Protein AF-A0A523S188-F1 (afdb_monomer)

Secondary structure (DSSP, 8-state):
-----SS-S----EEEEEEE--------TTS-------EEEEEEE-SSEEEEEEE--S-TT----EEEEEGGGEEEEEEEPPP--SSS-TTEEEEEEEEEETTEEEEEEEEEEHHHHHHHHHHHHHHHHHHHHHHHHHHHHHHHHHT-SEEEHHHHTT-HHHHHHHHHHHT-SSPPPHHHHHHHHHHHHHHHHHHTSS-EEEETTEEEEHHHHHHHHHT------HHHHHHHHHHTT-----EE-TTT-PEEPPPSS-SEEE-TTT--EEEHHHHHHHHHTT-

Foldseek 3Di:
DDDDDPDDPFDFDDKFKWWWQDQPPPDDPDDDRDDRFTWIFIFTDTLFWTKTWTQDTPPVPRDIDIDIATLVQFPDWDWADDDDDDDPQVQKTWTWTWGQDPVGIDITTIIGGPVRSVVVVVVSVLSVQLVVLVVVLLVVLLVVQVVDQKDQLLVVLPDQVNQVSVCSSVVHPDGHDSVVSLVVSVVSVVVCVVVVVAQFDQDPRMTHHPVRVVVVVVVCPPLDKLQVVCVVCVVVVHDDPFDADPVPRHTDDRDPIDQWDQDPPPRDIDGSVNVVVVCVVVD

Mean predicted aligned error: 15.04 Å

pLDDT: mean 77.42, std 16.98, range [27.67, 97.75]

Nearest PDB structures (foldseek):
  7lc1-assembly2_D  TM=7.781E-01  e=3.085E-04  Homo sapiens
  3voq-assembly1_A  TM=7.799E-01  e=1.054E-03  Homo sapiens
  3voq-assembly1_B  TM=7.464E-01  e=9.970E-04  Homo sapiens
  7lc1-assembly1_B  TM=8.042E-01  e=3.047E-03  Homo sapiens
  1v5m-assembly1_A  TM=4.845E-01  e=3.980E-02  Mus musculus

Solvent-accessible surface area (backbone atoms only — not comparable to full-atom values): 16510 Å² total; per-residue (Å²): 133,84,87,81,80,91,67,74,98,70,66,81,72,45,77,39,70,30,35,38,58,48,75,80,78,75,89,56,102,81,69,87,91,84,76,83,50,66,33,40,27,39,40,35,37,44,89,62,36,36,36,35,43,40,51,64,39,92,56,97,75,71,66,74,55,73,49,78,42,52,53,84,38,49,79,43,78,48,80,45,74,72,74,93,70,86,90,81,62,88,66,48,25,36,39,36,42,27,31,64,51,100,89,45,77,46,78,46,49,31,38,27,42,51,67,52,43,52,51,51,53,52,53,51,54,47,44,52,52,22,51,55,26,42,53,52,33,51,53,50,53,48,57,68,47,74,77,43,55,60,43,54,39,74,61,53,20,65,36,64,67,55,18,47,29,48,11,48,33,71,71,45,96,56,72,43,53,46,67,59,39,31,58,52,48,54,50,54,53,52,48,36,35,74,74,61,82,37,69,49,49,78,54,98,62,26,42,38,26,45,73,44,54,50,50,61,57,62,71,57,73,67,82,48,23,41,44,59,52,50,52,54,38,47,77,72,74,44,80,86,86,81,46,59,37,92,89,76,63,44,82,46,82,81,56,90,54,54,48,64,48,68,39,94,84,75,68,48,77,43,45,34,57,67,53,46,60,63,46,59,81,76,109

Sequence (283 aa):
MTRKGLFPDEKEILTINVTNLDTVGYYNDSEEWTEEQKTTGELVLTEELVIFLATTGMLKTGRERAHIIPIDCITGLREESKGISLGSLLGKVNLIVAVESSEGEDELVYVCSKEDSQRFVQETDRFRKMGDASLLFDNRALQLVKTREEVSLEELSKDVELQISLAKTRGEIQDSSPEDVLEILQRVVANYITEGDLDGVLENKIYISNAKLARKTVQYQVTIDFTSLVSQLKNKGIILQKIECPSCSGELALPEGGASIVCKFCDSTVHATDIFEKFKALL

Structure (mmCIF, N/CA/C/O backbone):
data_AF-A0A523S188-F1
#
_entry.id   AF-A0A523S188-F1
#
loop_
_atom_site.group_PDB
_atom_site.id
_atom_site.type_symbol
_atom_site.label_atom_id
_atom_site.label_alt_id
_atom_site.label_comp_id
_atom_site.label_asym_id
_atom_site.label_entity_id
_atom_site.label_seq_id
_atom_site.pdbx_PDB_ins_code
_atom_site.Cartn_x
_atom_site.Cartn_y
_atom_site.Cartn_z
_atom_site.occupancy
_atom_site.B_iso_or_equiv
_atom_site.auth_seq_id
_atom_site.auth_comp_id
_atom_site.auth_asym_id
_atom_site.auth_atom_id
_atom_site.pdbx_PDB_model_num
ATOM 1 N N . MET A 1 1 ? -6.513 18.944 -30.428 1.00 28.36 1 MET A N 1
ATOM 2 C CA . MET A 1 1 ? -7.250 18.639 -29.184 1.00 28.36 1 MET A CA 1
ATOM 3 C C . MET A 1 1 ? -6.276 17.956 -28.244 1.00 28.36 1 MET A C 1
ATOM 5 O O . MET A 1 1 ? -5.869 16.839 -28.514 1.00 28.36 1 MET A O 1
ATOM 9 N N . THR A 1 2 ? -5.820 18.673 -27.226 1.00 27.67 2 THR A N 1
ATOM 10 C CA . THR A 1 2 ? -4.834 18.238 -26.230 1.00 27.67 2 THR A CA 1
ATOM 11 C C . THR A 1 2 ? -5.513 17.290 -25.239 1.00 27.67 2 THR A C 1
ATOM 13 O O . THR A 1 2 ? -6.401 17.714 -24.500 1.00 27.67 2 THR A O 1
ATOM 16 N N . ARG A 1 3 ? -5.152 16.001 -25.250 1.00 28.98 3 ARG A N 1
ATOM 17 C CA . ARG A 1 3 ? -5.671 15.011 -24.294 1.00 28.98 3 ARG A CA 1
ATOM 18 C C . ARG A 1 3 ? -4.961 15.184 -22.948 1.00 28.98 3 ARG A C 1
ATOM 20 O O . ARG A 1 3 ? -3.870 14.672 -22.750 1.00 28.98 3 ARG A O 1
ATOM 27 N N . LYS A 1 4 ? -5.595 15.924 -22.036 1.00 29.33 4 LYS A N 1
ATOM 28 C CA . LYS A 1 4 ? -5.389 15.789 -20.587 1.00 29.33 4 LYS A CA 1
ATOM 29 C C . LYS A 1 4 ? -6.290 14.651 -20.099 1.00 29.33 4 LYS A C 1
ATOM 31 O O . LYS A 1 4 ? -7.490 14.718 -20.356 1.00 29.33 4 LYS A O 1
ATOM 36 N N . GLY A 1 5 ? -5.738 13.658 -19.402 1.00 28.72 5 GLY A N 1
ATOM 37 C CA . GLY A 1 5 ? -6.532 12.760 -18.550 1.00 28.72 5 GLY A CA 1
ATOM 38 C C . GLY A 1 5 ? -6.563 11.277 -18.920 1.00 28.72 5 GLY A C 1
ATOM 39 O O . GLY A 1 5 ? -7.631 10.684 -18.844 1.00 28.72 5 GLY A O 1
ATOM 40 N N . LEU A 1 6 ? -5.437 10.672 -19.313 1.00 35.41 6 LEU A N 1
ATOM 41 C CA . LEU A 1 6 ? -5.331 9.202 -19.382 1.00 35.41 6 LEU A CA 1
ATOM 42 C C . LEU A 1 6 ? -4.447 8.591 -18.290 1.00 35.41 6 LEU A C 1
ATOM 44 O O . LEU A 1 6 ? -4.429 7.375 -18.161 1.00 35.41 6 LEU A O 1
ATOM 48 N N . PHE A 1 7 ? -3.787 9.418 -17.483 1.00 41.53 7 PHE A N 1
ATOM 49 C CA . PHE A 1 7 ? -2.912 8.974 -16.405 1.00 41.53 7 PHE A CA 1
ATOM 50 C C . PHE A 1 7 ? -3.338 9.698 -15.118 1.00 41.53 7 PHE A C 1
ATOM 52 O O . PHE A 1 7 ? -3.667 10.891 -15.205 1.00 41.53 7 PHE A O 1
ATOM 59 N N . PRO A 1 8 ? -3.429 9.005 -13.966 1.00 37.50 8 PRO A N 1
ATOM 60 C CA . PRO A 1 8 ? -3.587 9.650 -12.661 1.00 37.50 8 PRO A CA 1
ATOM 61 C C . PRO A 1 8 ? -2.388 10.580 -12.389 1.00 37.50 8 PRO A C 1
ATOM 63 O O . PRO A 1 8 ? -1.503 10.697 -13.233 1.00 37.50 8 PRO A O 1
ATOM 66 N N . ASP A 1 9 ? -2.358 11.291 -11.259 1.00 45.38 9 ASP A N 1
ATOM 67 C CA . ASP A 1 9 ? -1.267 12.210 -10.871 1.00 45.38 9 ASP A CA 1
ATOM 68 C C . ASP A 1 9 ? 0.076 11.476 -10.588 1.00 45.38 9 ASP A C 1
ATOM 70 O O . ASP A 1 9 ? 0.762 11.743 -9.603 1.00 45.38 9 ASP A O 1
ATOM 74 N N . GLU A 1 10 ? 0.452 10.519 -11.435 1.00 56.03 10 GLU A N 1
ATOM 75 C CA . GLU A 1 10 ? 1.746 9.860 -11.478 1.00 56.03 10 GLU A CA 1
ATOM 76 C C . GLU A 1 10 ? 2.803 10.895 -11.848 1.00 56.03 10 GLU A C 1
ATOM 78 O O . GLU A 1 10 ? 2.722 11.610 -12.854 1.00 56.03 10 GLU A O 1
ATOM 83 N N . LYS A 1 11 ? 3.819 10.999 -10.998 1.00 68.31 11 LYS A N 1
ATOM 84 C CA . LYS A 1 11 ? 4.949 11.875 -11.250 1.00 68.31 11 LYS A CA 1
ATOM 85 C C . LYS A 1 11 ? 5.764 11.257 -12.381 1.00 68.31 11 LYS A C 1
ATOM 87 O O . LYS A 1 11 ? 6.411 10.242 -12.177 1.00 68.31 11 LYS A O 1
ATOM 92 N N . GLU A 1 12 ? 5.720 11.853 -13.568 1.00 70.44 12 GLU A N 1
ATOM 93 C CA . GLU A 1 12 ? 6.590 11.473 -14.687 1.00 70.44 12 GLU A CA 1
ATOM 94 C C . GLU A 1 12 ? 8.063 11.593 -14.258 1.00 70.44 12 GLU A C 1
ATOM 96 O O . GLU A 1 12 ? 8.476 12.645 -13.754 1.00 70.44 12 GLU A O 1
ATOM 101 N N . ILE A 1 13 ? 8.852 10.521 -14.422 1.00 71.81 13 ILE A N 1
ATOM 102 C CA . ILE A 1 13 ? 10.230 10.465 -13.896 1.00 71.81 13 ILE A CA 1
ATOM 103 C C . ILE A 1 13 ? 11.264 10.484 -15.012 1.00 71.81 13 ILE A C 1
ATOM 105 O O . ILE A 1 13 ? 12.243 11.231 -14.938 1.00 71.81 13 ILE A O 1
ATOM 109 N N . LEU A 1 14 ? 11.057 9.682 -16.055 1.00 77.88 14 LEU A N 1
ATOM 110 C CA . LEU A 1 14 ? 11.983 9.598 -17.176 1.00 77.88 14 LEU A CA 1
ATOM 111 C C . LEU A 1 14 ? 11.224 9.385 -18.480 1.00 77.88 14 LEU A C 1
ATOM 113 O O . LEU A 1 14 ? 10.411 8.476 -18.581 1.00 77.88 14 LEU A O 1
ATOM 117 N N . THR A 1 15 ? 11.587 10.169 -19.491 1.00 81.00 15 THR A N 1
ATOM 118 C CA . THR A 1 15 ? 11.087 10.021 -20.858 1.00 81.00 15 THR A CA 1
ATOM 119 C C . THR A 1 15 ? 12.278 9.886 -21.794 1.00 81.00 15 THR A C 1
ATOM 121 O O . THR A 1 15 ? 13.152 10.758 -21.821 1.00 81.00 15 THR A O 1
ATOM 124 N N . ILE A 1 16 ? 12.340 8.778 -22.536 1.00 78.25 16 ILE A N 1
ATOM 125 C CA . ILE A 1 16 ? 13.389 8.524 -23.529 1.00 78.25 16 ILE A CA 1
ATOM 126 C C . ILE A 1 16 ? 12.796 8.312 -24.919 1.00 78.25 16 ILE A C 1
ATOM 128 O O . ILE A 1 16 ? 11.759 7.674 -25.094 1.00 78.25 16 ILE A O 1
ATOM 132 N N . ASN A 1 17 ? 13.486 8.833 -25.931 1.00 76.44 17 ASN A N 1
ATOM 133 C CA . ASN A 1 17 ? 13.106 8.618 -27.321 1.00 76.44 17 ASN A CA 1
ATOM 134 C C . ASN A 1 17 ? 13.579 7.239 -27.766 1.00 76.44 17 ASN A C 1
ATOM 136 O O . ASN A 1 17 ? 14.777 6.941 -27.735 1.00 76.44 17 ASN A O 1
ATOM 140 N N . VAL A 1 18 ? 12.652 6.416 -28.240 1.00 72.94 18 VAL A N 1
ATOM 141 C CA . VAL A 1 18 ? 12.967 5.072 -28.717 1.00 72.94 18 VAL A CA 1
ATOM 142 C C . VAL A 1 18 ? 12.383 4.848 -30.106 1.00 72.94 18 VAL A C 1
ATOM 144 O O . VAL A 1 18 ? 11.382 5.433 -30.518 1.00 72.94 18 VAL A O 1
ATOM 147 N N . THR A 1 19 ? 13.044 4.000 -30.880 1.00 70.94 19 THR A N 1
ATOM 148 C CA . THR A 1 19 ? 12.470 3.409 -32.087 1.00 70.94 19 THR A CA 1
ATOM 149 C C . THR A 1 19 ? 12.141 1.971 -31.745 1.00 70.94 19 THR A C 1
ATOM 151 O O . THR A 1 19 ? 13.062 1.186 -31.535 1.00 70.94 19 THR A O 1
ATOM 154 N N . ASN A 1 20 ? 10.863 1.625 -31.645 1.00 62.00 20 ASN A N 1
ATOM 155 C CA . ASN A 1 20 ? 10.494 0.235 -31.441 1.00 62.00 20 ASN A CA 1
ATOM 156 C C . ASN A 1 20 ? 10.735 -0.524 -32.760 1.00 62.00 20 ASN A C 1
ATOM 158 O O . ASN A 1 20 ? 10.303 -0.092 -33.835 1.00 62.00 20 ASN A O 1
ATOM 162 N N . LEU A 1 21 ? 11.498 -1.613 -32.674 1.00 56.44 21 LEU A N 1
ATOM 163 C CA . LEU A 1 21 ? 11.643 -2.583 -33.749 1.00 56.44 21 LEU A CA 1
ATOM 164 C C . LEU A 1 21 ? 10.671 -3.732 -33.492 1.00 56.44 21 LEU A C 1
ATOM 166 O O . LEU A 1 21 ? 11.081 -4.882 -33.364 1.00 56.44 21 LEU A O 1
ATOM 170 N N . ASP A 1 22 ? 9.380 -3.425 -33.417 1.00 53.97 22 ASP A N 1
ATOM 1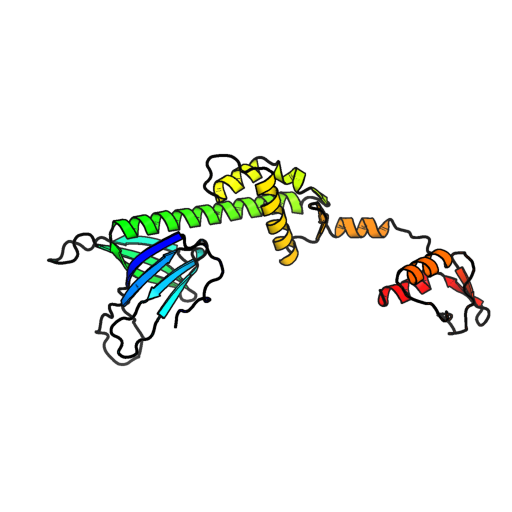71 C CA . ASP A 1 22 ? 8.376 -4.473 -33.379 1.00 53.97 22 ASP A CA 1
ATOM 172 C C . ASP A 1 22 ? 8.381 -5.157 -34.753 1.00 53.97 22 ASP A C 1
ATOM 174 O O . ASP A 1 22 ? 7.897 -4.619 -35.756 1.00 53.97 22 ASP A O 1
ATOM 178 N N . THR A 1 23 ? 8.865 -6.394 -34.810 1.00 46.78 23 THR A N 1
ATOM 179 C CA . THR A 1 23 ? 8.297 -7.367 -35.741 1.00 46.78 23 THR A CA 1
ATOM 180 C C . THR A 1 23 ? 6.912 -7.705 -35.215 1.00 46.78 23 THR A C 1
ATOM 182 O O . THR A 1 23 ? 6.755 -8.613 -34.404 1.00 46.78 23 THR A O 1
ATOM 185 N N . VAL A 1 24 ? 5.894 -6.945 -35.626 1.00 41.91 24 VAL A N 1
ATOM 186 C CA . VAL A 1 24 ? 4.505 -7.277 -35.295 1.00 41.91 24 VAL A CA 1
ATOM 187 C C . VAL A 1 24 ? 4.119 -8.538 -36.064 1.00 41.91 24 VAL A C 1
ATOM 189 O O . VAL A 1 24 ? 3.569 -8.453 -37.154 1.00 41.91 24 VAL A O 1
ATOM 192 N N . GLY A 1 25 ? 4.422 -9.702 -35.495 1.00 38.19 25 GLY A N 1
ATOM 193 C CA . GLY A 1 25 ? 4.021 -11.016 -35.978 1.00 38.19 25 GLY A CA 1
ATOM 194 C C . GLY A 1 25 ? 2.542 -11.330 -35.705 1.00 38.19 25 GLY A C 1
ATOM 195 O O . GLY A 1 25 ? 2.254 -12.177 -34.873 1.00 38.19 25 GLY A O 1
ATOM 196 N N . TYR A 1 26 ? 1.576 -10.675 -36.356 1.00 37.66 26 TYR A N 1
ATOM 197 C CA . TYR A 1 26 ? 0.197 -11.205 -36.482 1.00 37.66 26 TYR A CA 1
ATOM 198 C C . TYR A 1 26 ? 0.112 -12.547 -37.226 1.00 37.66 26 TYR A C 1
ATOM 200 O O . TYR A 1 26 ? -0.089 -12.565 -38.441 1.00 37.66 26 TYR A O 1
ATOM 208 N N . TYR A 1 27 ? 0.240 -13.668 -36.515 1.00 35.22 27 TYR A N 1
ATOM 209 C CA . TYR A 1 27 ? 0.034 -15.006 -37.076 1.00 35.22 27 TYR A CA 1
ATOM 210 C C . TYR A 1 27 ? -1.293 -15.059 -37.857 1.00 35.22 27 TYR A C 1
ATOM 212 O O . TYR A 1 27 ? -2.376 -14.999 -37.280 1.00 35.22 27 TYR A O 1
ATOM 220 N N . ASN A 1 28 ? -1.205 -15.113 -39.184 1.00 39.78 28 ASN A N 1
ATOM 221 C CA . ASN A 1 28 ? -2.314 -15.443 -40.064 1.00 39.78 28 ASN A CA 1
ATOM 222 C C . ASN A 1 28 ? -1.805 -16.606 -40.908 1.00 39.78 28 ASN A C 1
ATOM 224 O O . ASN A 1 28 ? -0.790 -16.467 -41.588 1.00 39.78 28 ASN A O 1
ATOM 228 N N . ASP A 1 29 ? -2.488 -17.745 -40.818 1.00 42.28 29 ASP A N 1
ATOM 229 C CA . ASP A 1 29 ? -2.048 -19.090 -41.227 1.00 42.28 29 ASP A CA 1
ATOM 230 C C . ASP A 1 29 ? -1.719 -19.283 -42.729 1.00 42.28 29 ASP A C 1
ATOM 232 O O . ASP A 1 29 ? -1.728 -20.412 -43.219 1.00 42.28 29 ASP A O 1
ATOM 236 N N . SER A 1 30 ? -1.451 -18.235 -43.518 1.00 47.12 30 SER A N 1
ATOM 237 C CA . SER A 1 30 ? -1.256 -18.414 -44.964 1.00 47.12 30 SER A CA 1
ATOM 238 C C . SER A 1 30 ? -0.350 -17.453 -45.742 1.00 47.12 30 SER A C 1
ATOM 240 O O . SER A 1 30 ? -0.162 -17.737 -46.921 1.00 47.12 30 SER A O 1
ATOM 242 N N . GLU A 1 31 ? 0.282 -16.409 -45.188 1.00 43.41 31 G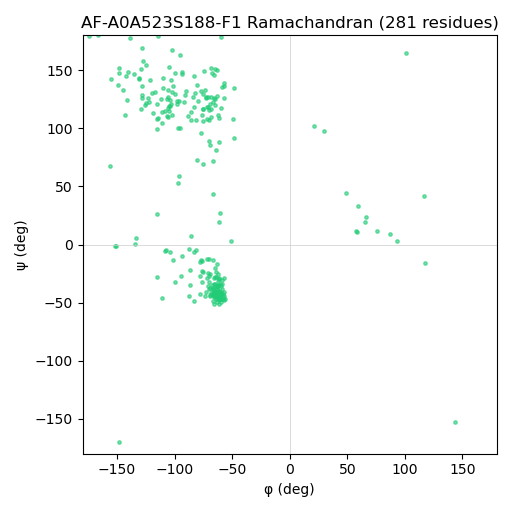LU A N 1
ATOM 243 C CA . GLU A 1 31 ? 1.160 -15.540 -46.007 1.00 43.41 31 GLU A CA 1
ATOM 244 C C . GLU A 1 31 ? 2.427 -15.050 -45.284 1.00 43.41 31 GLU A C 1
ATOM 246 O O . GLU A 1 31 ? 2.439 -14.822 -44.076 1.00 43.41 31 GLU A O 1
ATOM 251 N N . GLU A 1 32 ? 3.515 -14.939 -46.054 1.00 41.97 32 GLU A N 1
ATOM 252 C CA . GLU A 1 32 ? 4.871 -14.593 -45.620 1.00 41.97 32 GLU A CA 1
ATOM 253 C C . GLU A 1 32 ? 4.959 -13.239 -44.888 1.00 41.97 32 GLU A C 1
ATOM 255 O O . GLU A 1 32 ? 4.430 -12.216 -45.321 1.00 41.97 32 GLU A O 1
ATOM 260 N N . TRP A 1 33 ? 5.717 -13.235 -43.789 1.00 42.69 33 TRP A N 1
ATOM 261 C CA . TRP A 1 33 ? 6.117 -12.054 -43.024 1.00 42.69 33 TRP A CA 1
ATOM 262 C C . TRP A 1 33 ? 7.216 -11.262 -43.724 1.00 42.69 33 TRP A C 1
ATOM 264 O O . TRP A 1 33 ? 8.366 -11.674 -43.614 1.00 42.69 33 TRP A O 1
ATOM 274 N N . THR A 1 34 ? 6.958 -10.093 -44.317 1.00 45.16 34 THR A N 1
ATOM 275 C CA . THR A 1 34 ? 8.073 -9.181 -44.658 1.00 45.16 34 THR A CA 1
ATOM 276 C C . THR A 1 34 ? 7.677 -7.702 -44.776 1.00 45.16 34 THR A C 1
ATOM 278 O O . THR A 1 34 ? 7.800 -7.135 -45.854 1.00 45.16 34 THR A O 1
ATOM 281 N N . GLU A 1 35 ? 7.287 -7.023 -43.693 1.00 49.81 35 GLU A N 1
ATOM 282 C CA . GLU A 1 35 ? 7.590 -5.582 -43.564 1.00 49.81 35 GLU A CA 1
ATOM 283 C C . GLU A 1 35 ? 7.919 -5.238 -42.103 1.00 49.81 35 GLU A C 1
ATOM 285 O O . GLU A 1 35 ? 7.054 -5.270 -41.230 1.00 49.81 35 GLU A O 1
ATOM 290 N N . GLU A 1 36 ? 9.186 -4.900 -41.831 1.00 55.34 36 GLU A N 1
ATOM 291 C CA . GLU A 1 36 ? 9.603 -4.297 -40.560 1.00 55.34 36 GLU A CA 1
ATOM 292 C C . GLU A 1 36 ? 8.897 -2.944 -40.392 1.00 55.34 36 GLU A C 1
ATOM 294 O O . GLU A 1 36 ? 9.193 -1.979 -41.106 1.00 55.34 36 GLU A O 1
ATOM 299 N N . GLN A 1 37 ? 7.977 -2.841 -39.433 1.00 58.53 37 GLN A N 1
ATOM 300 C CA . GLN A 1 37 ? 7.354 -1.564 -39.106 1.00 58.53 37 GLN A CA 1
ATOM 301 C C . GLN A 1 37 ? 8.221 -0.821 -38.102 1.00 58.53 37 GLN A C 1
ATOM 303 O O . GLN A 1 37 ? 8.281 -1.155 -36.926 1.00 58.53 37 GLN A O 1
ATOM 308 N N . LYS A 1 38 ? 8.890 0.231 -38.575 1.00 61.94 38 LYS A N 1
ATOM 309 C CA . LYS A 1 38 ? 9.609 1.156 -37.696 1.00 61.94 38 LYS A CA 1
ATOM 310 C C . LYS A 1 38 ? 8.619 2.149 -37.113 1.00 61.94 38 LYS A C 1
ATOM 312 O O . LYS A 1 38 ? 8.151 3.048 -37.816 1.00 61.94 38 LYS A O 1
ATOM 317 N N . THR A 1 39 ? 8.311 1.990 -35.834 1.00 66.62 39 THR A N 1
ATOM 318 C CA . THR A 1 39 ? 7.554 2.974 -35.064 1.00 66.62 39 THR A CA 1
ATOM 319 C C . THR A 1 39 ? 8.518 3.771 -34.194 1.00 66.62 39 THR A C 1
ATOM 321 O O . THR A 1 39 ? 9.401 3.232 -33.529 1.00 66.62 39 THR A O 1
ATOM 324 N N . THR A 1 40 ? 8.396 5.091 -34.243 1.00 70.94 40 THR A N 1
ATOM 325 C CA . THR A 1 40 ? 9.071 5.987 -33.301 1.00 70.94 40 THR A CA 1
ATOM 326 C C . THR A 1 40 ? 8.122 6.292 -32.155 1.00 70.94 40 THR A C 1
ATOM 328 O O . THR A 1 40 ? 6.908 6.331 -32.347 1.00 70.94 40 THR A O 1
ATOM 331 N N . GLY A 1 41 ? 8.656 6.469 -30.956 1.00 79.69 41 GLY A N 1
ATOM 332 C CA . GLY A 1 41 ? 7.844 6.753 -29.787 1.00 79.69 41 GLY A CA 1
ATOM 333 C C . GLY A 1 41 ? 8.670 7.235 -28.614 1.00 79.69 41 GLY A C 1
ATOM 334 O O . GLY A 1 41 ? 9.897 7.343 -28.681 1.00 79.69 41 GLY A O 1
ATOM 335 N N . GLU A 1 42 ? 7.961 7.503 -27.535 1.00 79.25 42 GLU A N 1
ATOM 336 C CA . GLU A 1 42 ? 8.531 7.849 -26.246 1.00 79.25 42 GLU A CA 1
ATOM 337 C C . GLU A 1 42 ? 8.282 6.689 -25.295 1.00 79.25 42 GLU A C 1
ATOM 339 O O . GLU A 1 42 ? 7.193 6.116 -25.260 1.00 79.25 42 GLU A O 1
ATOM 344 N N . LEU A 1 43 ? 9.307 6.315 -24.547 1.00 79.75 43 LEU A N 1
ATOM 345 C CA . LEU A 1 43 ? 9.176 5.373 -23.457 1.00 79.75 43 LEU A CA 1
ATOM 346 C C . LEU A 1 43 ? 9.252 6.175 -22.162 1.00 79.75 43 LEU A C 1
ATOM 348 O O . LEU A 1 43 ? 10.260 6.826 -21.879 1.00 79.75 43 LEU A O 1
ATOM 352 N N . VAL A 1 44 ? 8.137 6.175 -21.445 1.00 81.31 44 VAL A N 1
ATOM 353 C CA . VAL A 1 44 ? 7.897 6.936 -20.226 1.00 81.31 44 VAL A CA 1
ATOM 354 C C . VAL A 1 44 ? 7.924 5.967 -19.057 1.00 81.31 44 VAL A C 1
ATOM 356 O O . VAL A 1 44 ? 7.208 4.970 -19.047 1.00 81.31 44 VAL A O 1
ATOM 359 N N . LEU A 1 45 ? 8.768 6.249 -18.078 1.00 81.00 45 LEU A N 1
ATOM 360 C CA . LEU A 1 45 ? 8.880 5.490 -16.843 1.00 81.00 45 LEU A CA 1
ATOM 361 C C . LEU A 1 45 ? 8.253 6.293 -15.705 1.00 81.00 45 LEU A C 1
ATOM 363 O O . LEU A 1 45 ? 8.600 7.459 -15.474 1.00 81.00 45 LEU A O 1
ATOM 367 N N . THR A 1 46 ? 7.341 5.637 -15.003 1.00 82.06 46 THR A N 1
ATOM 368 C CA . THR A 1 46 ? 6.677 6.125 -13.792 1.00 82.06 46 THR A CA 1
ATOM 369 C C . THR A 1 46 ? 7.085 5.247 -12.606 1.00 82.06 46 THR A C 1
ATOM 371 O O . THR A 1 46 ? 7.863 4.307 -12.770 1.00 82.06 46 THR A O 1
ATOM 374 N N . GLU A 1 47 ? 6.580 5.548 -11.408 1.00 71.06 47 GLU A N 1
ATOM 375 C CA . GLU A 1 47 ? 6.866 4.747 -10.208 1.00 71.06 47 GLU A CA 1
ATOM 376 C C . GLU A 1 47 ? 6.294 3.319 -10.295 1.00 71.06 47 GLU A C 1
ATOM 378 O O . GLU A 1 47 ? 6.864 2.404 -9.706 1.00 71.06 47 GLU A O 1
ATOM 383 N N . GLU A 1 48 ? 5.210 3.118 -11.054 1.00 70.88 48 GLU A N 1
ATOM 384 C CA . GLU A 1 48 ? 4.468 1.847 -11.108 1.00 70.88 48 GLU A CA 1
ATOM 385 C C . GLU A 1 48 ? 4.521 1.171 -12.490 1.00 70.88 48 GLU A C 1
ATOM 387 O O . GLU A 1 48 ? 4.436 -0.053 -12.607 1.00 70.88 48 GLU A O 1
ATOM 392 N N . LEU A 1 49 ? 4.673 1.957 -13.558 1.00 75.12 49 LEU A N 1
ATOM 393 C CA . LEU A 1 49 ? 4.475 1.510 -14.936 1.00 75.12 49 LEU A CA 1
ATOM 394 C C . LEU A 1 49 ? 5.586 1.998 -15.869 1.00 75.12 49 LEU A C 1
ATOM 396 O O . LEU A 1 49 ? 6.068 3.133 -15.779 1.00 75.12 49 LEU A O 1
ATOM 400 N N . VAL A 1 50 ? 5.8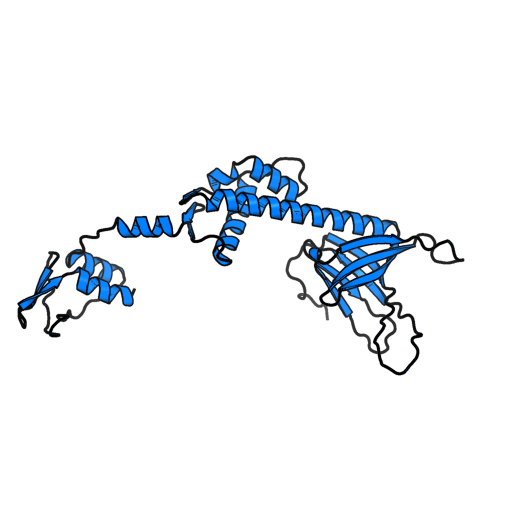95 1.169 -16.862 1.00 73.00 50 VAL A N 1
ATOM 401 C CA . VAL A 1 50 ? 6.562 1.570 -18.099 1.00 73.00 50 VAL A CA 1
ATOM 402 C C . VAL A 1 50 ? 5.509 1.756 -19.181 1.00 73.00 50 VAL A C 1
ATOM 404 O O . VAL A 1 50 ? 4.783 0.831 -19.541 1.00 73.00 50 VAL A O 1
ATOM 407 N N . ILE A 1 51 ? 5.440 2.959 -19.733 1.00 73.00 51 ILE A N 1
ATOM 408 C CA . ILE A 1 51 ? 4.475 3.343 -20.753 1.00 73.00 51 ILE A CA 1
ATOM 409 C C . ILE A 1 51 ? 5.243 3.654 -22.031 1.00 73.00 51 ILE A C 1
ATOM 411 O O . ILE A 1 51 ? 5.901 4.683 -22.150 1.00 73.00 51 ILE A O 1
ATOM 415 N N . PHE A 1 52 ? 5.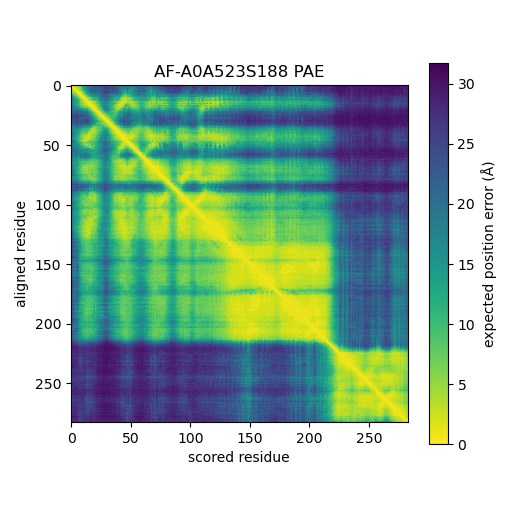137 2.784 -23.027 1.00 64.56 52 PHE A N 1
ATOM 416 C CA . PHE A 1 52 ? 5.558 3.128 -24.378 1.00 64.56 52 PHE A CA 1
ATOM 417 C C . PHE A 1 52 ? 4.409 3.827 -25.104 1.00 64.56 52 PHE A C 1
ATOM 419 O O . PHE A 1 52 ? 3.372 3.226 -25.393 1.00 64.56 52 PHE A O 1
ATOM 426 N N . LEU A 1 53 ? 4.609 5.102 -25.417 1.00 58.81 53 LEU A N 1
ATOM 427 C CA . LEU A 1 53 ? 3.734 5.929 -26.235 1.00 58.81 53 LEU A CA 1
ATOM 428 C C . LEU A 1 53 ? 4.271 5.931 -27.668 1.00 58.81 53 LEU A C 1
ATOM 430 O O . LEU A 1 53 ? 5.206 6.662 -28.000 1.00 58.81 53 LEU A O 1
ATOM 434 N N . ALA A 1 54 ? 3.676 5.123 -28.548 1.00 59.16 54 ALA A N 1
ATOM 435 C CA . ALA A 1 54 ? 4.025 5.174 -29.962 1.00 59.16 54 ALA A CA 1
ATOM 436 C C . ALA A 1 54 ? 3.483 6.467 -30.591 1.00 59.16 54 ALA A C 1
ATOM 438 O O . ALA A 1 54 ? 2.267 6.666 -30.679 1.00 59.16 54 ALA A O 1
ATOM 439 N N . THR A 1 55 ? 4.374 7.314 -31.104 1.00 54.44 55 THR A N 1
ATOM 440 C CA . THR A 1 55 ? 4.008 8.474 -31.917 1.00 54.44 55 THR A CA 1
ATOM 441 C C . THR A 1 55 ? 4.091 8.092 -33.395 1.00 54.44 55 THR A C 1
ATOM 443 O O . THR A 1 55 ? 5.156 8.007 -33.995 1.00 54.44 55 THR A O 1
ATOM 446 N N . THR A 1 56 ? 2.918 7.813 -33.974 1.00 52.56 56 THR A N 1
ATOM 447 C CA . THR A 1 56 ? 2.616 7.704 -35.419 1.00 52.56 56 THR A CA 1
ATOM 448 C C . THR A 1 56 ? 3.757 7.237 -36.346 1.00 52.56 56 THR A C 1
ATOM 450 O O . THR A 1 56 ? 4.538 8.045 -36.843 1.00 52.56 56 THR A O 1
ATOM 453 N N . GLY A 1 57 ? 3.777 5.942 -36.685 1.00 50.34 57 GLY A N 1
ATOM 454 C CA . GLY A 1 57 ? 4.548 5.380 -37.809 1.00 50.34 57 GLY A CA 1
ATOM 455 C C . GLY A 1 57 ? 3.672 5.079 -39.036 1.00 50.34 57 GLY A C 1
ATOM 456 O O . GLY A 1 57 ? 2.448 5.084 -38.925 1.00 50.34 57 GLY A O 1
ATOM 457 N N . MET A 1 58 ? 4.293 4.803 -40.197 1.00 44.91 58 MET A N 1
ATOM 458 C CA . MET A 1 58 ? 3.709 4.671 -41.558 1.00 44.91 58 MET A CA 1
ATOM 459 C C . MET A 1 58 ? 2.644 3.568 -41.780 1.00 44.91 58 MET A C 1
ATOM 461 O O . MET A 1 58 ? 2.420 3.120 -42.903 1.00 44.91 58 MET A O 1
ATOM 465 N N . LEU A 1 59 ? 1.901 3.151 -40.764 1.00 44.41 59 LEU A N 1
ATOM 466 C CA . LEU A 1 59 ? 0.596 2.557 -41.006 1.00 44.41 59 LEU A CA 1
ATOM 467 C C . LEU A 1 59 ? -0.313 3.678 -41.518 1.00 44.41 59 LEU A C 1
ATOM 469 O O . LEU A 1 59 ? -0.587 4.636 -40.796 1.00 44.41 59 LEU A O 1
ATOM 473 N N . LYS A 1 60 ? -0.801 3.566 -42.761 1.00 48.31 60 LYS A N 1
ATOM 474 C CA . LYS A 1 60 ? -1.713 4.513 -43.449 1.00 48.31 60 LYS A CA 1
ATOM 475 C C . LYS A 1 60 ? -2.990 4.898 -42.663 1.00 48.31 60 LYS A C 1
ATOM 477 O O . LYS A 1 60 ? -3.837 5.615 -43.183 1.00 48.31 60 LYS A O 1
ATOM 482 N N . THR A 1 61 ? -3.156 4.417 -41.434 1.00 55.50 61 THR A N 1
ATOM 483 C CA . THR A 1 61 ? -4.312 4.590 -40.557 1.00 55.50 61 THR A CA 1
ATOM 484 C C . THR A 1 61 ? -4.131 5.643 -39.459 1.00 55.50 61 THR A C 1
ATOM 486 O O . THR A 1 61 ? -5.126 5.979 -38.827 1.00 55.50 61 THR A O 1
ATOM 489 N N . GLY A 1 62 ? -2.911 6.137 -39.186 1.00 57.56 62 GLY A N 1
ATOM 490 C CA . GLY A 1 62 ? -2.674 7.176 -38.164 1.00 57.56 62 GLY A CA 1
ATOM 491 C C . GLY A 1 62 ? -3.116 6.787 -36.745 1.00 57.56 62 GLY A C 1
ATOM 492 O O . GLY A 1 62 ? -3.608 7.631 -36.002 1.00 57.56 62 GLY A O 1
ATOM 493 N N . ARG A 1 63 ? -3.014 5.500 -36.385 1.00 57.62 63 ARG A N 1
ATOM 494 C CA . ARG A 1 63 ? -3.429 4.997 -35.066 1.00 57.62 63 ARG A CA 1
ATOM 495 C C . ARG A 1 63 ? -2.259 5.055 -34.084 1.00 57.62 63 ARG A C 1
ATOM 497 O O . ARG A 1 63 ? -1.169 4.596 -34.408 1.00 57.62 63 ARG A O 1
ATOM 504 N N . GLU A 1 64 ? -2.519 5.589 -32.897 1.00 60.31 64 GLU A N 1
ATOM 505 C CA . GLU A 1 64 ? -1.626 5.517 -31.737 1.00 60.31 64 GLU A CA 1
ATOM 506 C C . GLU A 1 64 ? -1.797 4.149 -31.058 1.00 60.31 64 GLU A C 1
ATOM 508 O O . GLU A 1 64 ? -2.925 3.669 -30.905 1.00 60.31 64 GLU A O 1
ATOM 513 N N . ARG A 1 65 ? -0.689 3.518 -30.659 1.00 63.47 65 ARG A N 1
ATOM 514 C CA . ARG A 1 65 ? -0.680 2.310 -29.823 1.00 63.47 65 ARG A CA 1
ATOM 515 C C . ARG A 1 65 ? 0.145 2.619 -28.580 1.00 63.47 65 ARG A C 1
ATOM 517 O O . ARG A 1 65 ? 1.278 3.073 -28.704 1.00 63.47 65 ARG A O 1
ATOM 524 N N . ALA A 1 66 ? -0.429 2.393 -27.405 1.00 67.44 66 ALA A N 1
ATOM 525 C CA . ALA A 1 66 ? 0.297 2.471 -26.147 1.00 67.44 66 ALA A CA 1
ATOM 526 C C . ALA A 1 66 ? 0.534 1.052 -25.630 1.00 67.44 66 ALA A C 1
ATOM 528 O O . ALA A 1 66 ? -0.396 0.242 -25.637 1.00 67.44 66 ALA A O 1
ATOM 529 N N . HIS A 1 67 ? 1.761 0.755 -25.211 1.00 69.62 67 HIS A N 1
ATOM 530 C CA . HIS A 1 67 ? 2.054 -0.443 -24.428 1.00 69.62 67 HIS A CA 1
ATOM 531 C C . HIS A 1 67 ? 2.247 0.013 -22.989 1.00 69.62 67 HIS A C 1
ATOM 533 O O . HIS A 1 67 ? 3.105 0.850 -22.722 1.00 69.62 67 HIS A O 1
ATOM 539 N N . ILE A 1 68 ? 1.412 -0.495 -22.091 1.00 76.75 68 ILE A N 1
ATOM 540 C CA . ILE A 1 68 ? 1.507 -0.229 -20.658 1.00 76.75 68 ILE A CA 1
ATOM 541 C C . ILE A 1 68 ? 1.989 -1.529 -20.036 1.00 76.75 68 ILE A C 1
ATOM 543 O O . ILE A 1 68 ? 1.307 -2.547 -20.140 1.00 76.75 68 ILE A O 1
ATOM 547 N N . ILE A 1 69 ? 3.186 -1.495 -19.468 1.00 79.94 69 ILE A N 1
ATOM 548 C CA . ILE A 1 69 ? 3.859 -2.651 -18.890 1.00 79.94 69 ILE A CA 1
ATOM 549 C C . ILE A 1 69 ? 4.069 -2.340 -17.411 1.00 79.94 69 ILE A C 1
ATOM 551 O O . ILE A 1 69 ? 4.834 -1.424 -17.097 1.00 79.94 69 ILE A O 1
ATOM 555 N N . PRO A 1 70 ? 3.397 -3.059 -16.503 1.00 78.50 70 PRO A N 1
ATOM 556 C CA . PRO A 1 70 ? 3.689 -2.969 -15.081 1.00 78.50 70 PRO A CA 1
ATOM 557 C C . PRO A 1 70 ? 5.157 -3.294 -14.801 1.00 78.50 70 PRO A C 1
ATOM 559 O O . PRO A 1 70 ? 5.739 -4.179 -15.435 1.00 78.50 70 PRO A O 1
ATOM 562 N N . ILE A 1 71 ? 5.790 -2.540 -13.902 1.00 78.81 71 ILE A N 1
ATOM 563 C CA . ILE A 1 71 ? 7.234 -2.669 -13.669 1.00 78.81 71 ILE A CA 1
ATOM 564 C C . ILE A 1 71 ? 7.623 -4.027 -13.066 1.00 78.81 71 ILE A C 1
ATOM 566 O O . ILE A 1 71 ? 8.722 -4.528 -13.311 1.00 78.81 71 ILE A O 1
ATOM 570 N N . ASP A 1 72 ? 6.704 -4.628 -12.316 1.00 75.88 72 ASP A N 1
ATOM 571 C CA . ASP A 1 72 ? 6.781 -5.967 -11.738 1.00 75.88 72 ASP A CA 1
ATOM 572 C C . ASP A 1 72 ? 6.668 -7.075 -12.794 1.00 75.88 72 ASP A C 1
ATOM 574 O O . ASP A 1 72 ? 7.233 -8.148 -12.601 1.00 75.88 72 ASP A O 1
ATOM 578 N N . CYS A 1 73 ? 6.038 -6.809 -13.943 1.00 82.50 73 CYS A N 1
ATOM 579 C CA . CYS A 1 73 ? 6.028 -7.739 -15.074 1.00 82.50 73 CYS A CA 1
ATOM 580 C C . CYS A 1 73 ? 7.351 -7.761 -15.847 1.00 82.50 73 CYS A C 1
ATOM 582 O O . CYS A 1 73 ? 7.560 -8.662 -16.656 1.00 82.50 73 CYS A O 1
ATOM 584 N N . ILE A 1 74 ? 8.244 -6.786 -15.650 1.00 84.38 74 ILE A N 1
ATOM 585 C CA . ILE A 1 74 ? 9.547 -6.796 -16.315 1.00 84.38 74 ILE A CA 1
ATOM 586 C C . ILE A 1 74 ? 10.414 -7.831 -15.601 1.00 84.38 74 ILE A C 1
ATOM 588 O O . ILE A 1 74 ? 10.765 -7.647 -14.438 1.00 84.38 74 ILE A O 1
ATOM 592 N N . THR A 1 75 ? 10.830 -8.882 -16.297 1.00 84.12 75 THR A N 1
ATOM 593 C CA . THR A 1 75 ? 11.679 -9.961 -15.757 1.00 84.12 75 THR A CA 1
ATOM 594 C C . THR A 1 75 ? 13.159 -9.713 -16.036 1.00 84.12 75 THR A C 1
ATOM 596 O O . THR A 1 75 ? 14.032 -10.103 -15.259 1.00 84.12 75 THR A O 1
ATOM 599 N N . GLY A 1 76 ? 13.467 -8.980 -17.108 1.00 82.81 76 GLY A N 1
ATOM 600 C CA . GLY A 1 76 ? 14.835 -8.758 -17.559 1.00 82.81 76 GLY A CA 1
ATOM 601 C C . GLY A 1 76 ? 14.997 -7.484 -18.377 1.00 82.81 76 GLY A C 1
ATOM 602 O O . GLY A 1 76 ? 14.141 -7.124 -19.180 1.00 82.81 76 GLY A O 1
ATOM 603 N N . LEU A 1 77 ? 16.133 -6.817 -18.175 1.00 85.56 77 LEU A N 1
ATOM 604 C CA . LEU A 1 77 ? 16.595 -5.714 -19.009 1.00 85.56 77 LEU A CA 1
ATOM 605 C C . LEU A 1 77 ? 18.028 -5.993 -19.443 1.00 85.56 77 LEU A C 1
ATOM 607 O O . LEU A 1 77 ? 18.898 -6.228 -18.602 1.00 85.56 77 LEU A O 1
ATOM 611 N N . ARG A 1 78 ? 18.288 -5.962 -20.750 1.00 85.44 78 ARG A N 1
ATOM 612 C CA . ARG A 1 78 ? 19.653 -6.091 -21.272 1.00 85.44 78 ARG A CA 1
ATOM 613 C C . ARG A 1 78 ? 19.908 -5.169 -22.452 1.00 85.44 78 ARG A C 1
ATOM 615 O O . ARG A 1 78 ? 19.015 -4.883 -23.248 1.00 85.44 78 ARG A O 1
ATOM 622 N N . GLU A 1 79 ? 21.159 -4.735 -22.551 1.00 86.00 79 GLU A N 1
ATOM 623 C CA . GLU A 1 79 ? 21.672 -3.994 -23.696 1.00 86.00 79 GLU A CA 1
ATOM 624 C C . GLU A 1 79 ? 22.375 -4.953 -24.650 1.00 86.00 79 GLU A C 1
ATOM 626 O O . GLU A 1 79 ? 23.343 -5.618 -24.277 1.00 86.00 79 GLU A O 1
ATOM 631 N N . GLU A 1 80 ? 21.939 -4.975 -25.904 1.00 85.19 80 GLU A N 1
ATOM 632 C CA . GLU A 1 80 ? 22.658 -5.668 -26.966 1.00 85.19 80 GLU A CA 1
ATOM 633 C C . GLU A 1 80 ? 23.256 -4.653 -27.939 1.00 85.19 80 GLU A C 1
ATOM 635 O O . GLU A 1 80 ? 22.563 -3.922 -28.657 1.00 85.19 80 GLU A O 1
ATOM 640 N N . SER A 1 81 ? 24.588 -4.602 -27.971 1.00 79.25 81 SER A N 1
ATOM 641 C CA . SER A 1 81 ? 25.308 -3.844 -28.987 1.00 79.25 81 SER A CA 1
ATOM 642 C C . SER A 1 81 ? 25.190 -4.573 -30.322 1.00 79.25 81 SER A C 1
ATOM 644 O O . SER A 1 81 ? 25.697 -5.690 -30.457 1.00 79.25 81 SER A O 1
ATOM 646 N N . LYS A 1 82 ? 24.587 -3.945 -31.338 1.00 66.62 82 LYS A N 1
ATOM 647 C CA . LYS A 1 82 ? 24.674 -4.489 -32.697 1.00 66.62 82 LYS A CA 1
ATOM 648 C C . LYS A 1 82 ? 26.133 -4.424 -33.139 1.00 66.62 82 LYS A C 1
ATOM 650 O O . LYS A 1 82 ? 26.727 -3.346 -33.194 1.00 66.62 82 LYS A O 1
ATOM 655 N N . GLY A 1 83 ? 26.706 -5.590 -33.439 1.00 54.41 83 GLY A N 1
ATOM 656 C CA . GLY A 1 83 ? 28.015 -5.690 -34.072 1.00 54.41 83 GLY A CA 1
ATOM 657 C C . GLY A 1 83 ? 28.073 -4.757 -35.279 1.00 54.41 83 GLY A C 1
ATOM 658 O O . GLY A 1 83 ? 27.119 -4.673 -36.053 1.00 54.41 83 GLY A O 1
ATOM 659 N N . ILE A 1 84 ? 29.177 -4.020 -35.376 1.00 48.50 84 ILE A N 1
ATOM 660 C CA . ILE A 1 84 ? 29.472 -2.979 -36.363 1.00 48.50 84 ILE A CA 1
ATOM 661 C C . ILE A 1 84 ? 29.152 -3.497 -37.777 1.00 48.50 84 ILE A C 1
ATOM 663 O O . ILE A 1 84 ? 29.994 -4.103 -38.432 1.00 48.50 84 ILE A O 1
ATOM 667 N N . SER A 1 85 ? 27.934 -3.267 -38.264 1.00 47.62 85 SER A N 1
ATOM 668 C CA . SER A 1 85 ? 27.559 -3.488 -39.659 1.00 47.62 85 SER A CA 1
ATOM 669 C C . SER A 1 85 ? 27.211 -2.130 -40.257 1.00 47.62 85 SER A C 1
ATOM 671 O O . SER A 1 85 ? 26.187 -1.521 -39.973 1.00 47.62 85 SER A O 1
ATOM 673 N N . LEU A 1 86 ? 28.205 -1.608 -40.977 1.00 45.34 86 LEU A N 1
ATOM 674 C CA . LEU A 1 86 ? 28.191 -0.488 -41.917 1.00 45.34 86 LEU A CA 1
ATOM 675 C C . LEU A 1 86 ? 27.043 0.542 -41.798 1.00 45.34 86 LEU A C 1
ATOM 677 O O . LEU A 1 86 ? 25.974 0.400 -42.383 1.00 45.34 86 LEU A O 1
ATOM 681 N N . GLY A 1 87 ? 27.366 1.692 -41.197 1.00 51.12 87 GLY A N 1
ATOM 682 C CA . GLY A 1 87 ? 27.097 2.977 -41.856 1.00 51.12 87 GLY A CA 1
ATOM 683 C C . GLY A 1 87 ? 26.128 3.962 -41.200 1.00 51.12 87 GLY A C 1
ATOM 684 O O . GLY A 1 87 ? 26.172 5.127 -41.576 1.00 51.12 87 GLY A O 1
ATOM 685 N N . SER A 1 88 ? 25.284 3.583 -40.231 1.00 53.47 88 SER A N 1
ATOM 686 C CA . SER A 1 88 ? 24.300 4.554 -39.686 1.00 53.47 88 SER A CA 1
ATOM 687 C C . SER A 1 88 ? 23.835 4.373 -38.233 1.00 53.47 88 SER A C 1
ATOM 689 O O . SER A 1 88 ? 23.080 5.207 -37.739 1.00 53.47 88 SER A O 1
ATOM 691 N N . LEU A 1 89 ? 24.299 3.346 -37.510 1.00 55.12 89 LEU A N 1
ATOM 692 C CA . LEU A 1 89 ? 23.860 3.052 -36.131 1.00 55.12 89 LEU A CA 1
ATOM 693 C C . LEU A 1 89 ? 24.977 3.190 -35.081 1.00 55.12 89 LEU A C 1
ATOM 695 O O . LEU A 1 89 ? 24.936 2.551 -34.033 1.00 55.12 89 LEU A O 1
ATOM 699 N N . LEU A 1 90 ? 25.986 4.024 -35.343 1.00 62.66 90 LEU A N 1
ATOM 700 C CA . LEU A 1 90 ? 27.005 4.343 -34.339 1.00 62.66 90 LEU A CA 1
ATOM 701 C C . LEU A 1 90 ? 26.337 4.988 -33.112 1.00 62.66 90 LEU A C 1
ATOM 703 O O . LEU A 1 90 ? 25.733 6.050 -33.223 1.00 62.66 90 LEU A O 1
ATOM 707 N N . GLY A 1 91 ? 26.443 4.328 -31.955 1.00 70.31 91 GLY A N 1
ATOM 708 C CA . GLY A 1 91 ? 25.945 4.834 -30.669 1.00 70.31 91 GLY A CA 1
ATOM 709 C C . GLY A 1 91 ? 24.526 4.406 -30.276 1.00 70.31 91 GLY A C 1
ATOM 710 O O . GLY A 1 91 ? 24.056 4.836 -29.223 1.00 70.31 91 GLY A O 1
ATOM 711 N N . LYS A 1 92 ? 23.855 3.561 -31.073 1.00 78.75 92 LYS A N 1
ATOM 712 C CA . LYS A 1 92 ? 22.556 2.976 -30.705 1.00 78.75 92 LYS A CA 1
ATOM 713 C C . LYS A 1 92 ? 22.705 1.552 -30.176 1.00 78.75 92 LYS A C 1
ATOM 715 O O . LYS A 1 92 ? 23.581 0.813 -30.626 1.00 78.75 92 LYS A O 1
ATOM 720 N N . VAL A 1 93 ? 21.833 1.171 -29.251 1.00 82.62 93 VAL A N 1
ATOM 721 C CA . VAL A 1 93 ? 21.750 -0.185 -28.694 1.00 82.62 93 VAL A CA 1
ATOM 722 C C . VAL A 1 93 ? 20.322 -0.704 -28.790 1.00 82.62 93 VAL A C 1
ATOM 724 O O . VAL A 1 93 ? 19.378 0.081 -28.898 1.00 82.62 93 VAL A O 1
ATOM 727 N N . ASN A 1 94 ? 20.181 -2.027 -28.761 1.00 82.75 94 ASN A N 1
ATOM 728 C CA . ASN A 1 94 ? 18.899 -2.655 -28.492 1.00 82.75 94 ASN A CA 1
ATOM 729 C C . ASN A 1 94 ? 18.711 -2.709 -26.968 1.00 82.75 94 ASN A C 1
ATOM 731 O O . ASN A 1 94 ? 19.506 -3.347 -26.279 1.00 82.75 94 ASN A O 1
ATOM 735 N N . LEU A 1 95 ? 17.679 -2.045 -26.461 1.00 82.31 95 LEU A N 1
ATOM 736 C CA . LEU A 1 95 ? 17.132 -2.240 -25.127 1.00 82.31 95 LEU A CA 1
ATOM 737 C C . LEU A 1 95 ? 16.074 -3.341 -25.221 1.00 82.31 95 LEU A C 1
ATOM 739 O O . LEU A 1 95 ? 15.022 -3.140 -25.829 1.00 82.31 95 LEU A O 1
ATOM 743 N N . ILE A 1 96 ? 16.377 -4.500 -24.646 1.00 84.19 96 ILE A N 1
ATOM 744 C CA . ILE A 1 96 ? 15.456 -5.636 -24.608 1.00 84.19 96 ILE A CA 1
ATOM 745 C C . ILE A 1 96 ? 14.756 -5.635 -23.256 1.00 84.19 96 ILE A C 1
ATOM 747 O O . ILE A 1 96 ? 15.425 -5.656 -22.220 1.00 84.19 96 ILE A O 1
ATOM 751 N N . VAL A 1 97 ? 13.427 -5.599 -23.290 1.00 84.62 97 VAL A N 1
ATOM 752 C CA . VAL A 1 97 ? 12.540 -5.645 -22.127 1.00 84.62 97 VAL A CA 1
ATOM 753 C C . VAL A 1 97 ? 11.814 -6.980 -22.164 1.00 84.62 97 VAL A C 1
ATOM 755 O O . VAL A 1 97 ? 10.933 -7.174 -22.999 1.00 84.62 97 VAL A O 1
ATOM 758 N N . ALA A 1 98 ? 12.222 -7.904 -21.299 1.00 85.38 98 ALA A N 1
ATOM 759 C CA . ALA A 1 98 ? 11.525 -9.169 -21.119 1.00 85.38 98 ALA A CA 1
ATOM 760 C C . ALA A 1 98 ? 10.337 -8.956 -20.173 1.00 85.38 98 ALA A C 1
ATOM 762 O O . ALA A 1 98 ? 10.493 -8.313 -19.129 1.00 85.38 98 ALA A O 1
ATOM 763 N N . VAL A 1 99 ? 9.160 -9.432 -20.576 1.00 84.44 99 VAL A N 1
ATOM 764 C CA . VAL A 1 99 ? 7.882 -9.220 -19.895 1.00 84.44 99 VAL A CA 1
ATOM 765 C C . VAL A 1 99 ? 7.200 -10.563 -19.675 1.00 84.44 99 VAL A C 1
ATOM 767 O O . VAL A 1 99 ? 7.025 -11.332 -20.617 1.00 84.44 99 VAL A O 1
ATOM 770 N N . GLU A 1 100 ? 6.786 -10.842 -18.444 1.00 84.19 100 GLU A N 1
ATOM 771 C CA . GLU A 1 100 ? 5.975 -12.022 -18.143 1.00 84.19 100 GLU A CA 1
ATOM 772 C C . GLU A 1 100 ? 4.522 -11.808 -18.600 1.00 84.19 100 GLU A C 1
ATOM 774 O O . GLU A 1 100 ? 3.891 -10.793 -18.294 1.00 84.19 100 GLU A O 1
ATOM 779 N N . SER A 1 101 ? 3.984 -12.770 -19.346 1.00 83.94 101 SER A N 1
ATOM 780 C CA . SER A 1 101 ? 2.607 -12.798 -19.831 1.00 83.94 101 SER A CA 1
ATOM 781 C C . SER A 1 101 ? 1.939 -14.132 -19.489 1.00 83.94 101 SER A C 1
ATOM 783 O O . SER A 1 101 ? 2.577 -15.095 -19.063 1.00 83.94 101 SER A O 1
ATOM 785 N N . SER A 1 102 ? 0.619 -14.223 -19.677 1.00 80.50 102 SER A N 1
ATOM 786 C CA . SER A 1 102 ? -0.114 -15.473 -19.431 1.00 80.50 102 SER A CA 1
ATOM 787 C C . SER A 1 102 ? 0.315 -16.629 -20.346 1.00 80.50 102 SER A C 1
ATOM 789 O O . SER A 1 102 ? -0.025 -17.777 -20.063 1.00 80.50 102 SER A O 1
ATOM 791 N N . GLU A 1 103 ? 1.005 -16.335 -21.452 1.00 84.62 103 GLU A N 1
ATOM 792 C CA . GLU A 1 103 ? 1.439 -17.318 -22.453 1.00 84.62 103 GLU A CA 1
ATOM 793 C C . GLU A 1 103 ? 2.940 -17.644 -22.368 1.00 84.62 103 GLU A C 1
ATOM 795 O O . GLU A 1 103 ? 3.398 -18.577 -23.031 1.00 84.62 103 GLU A O 1
ATOM 800 N N . GLY A 1 104 ? 3.702 -16.937 -21.528 1.00 85.25 104 GLY A N 1
ATOM 801 C CA . GLY A 1 104 ? 5.140 -17.131 -21.373 1.00 85.25 104 GLY A CA 1
ATOM 802 C C . GLY A 1 104 ? 5.883 -15.821 -21.139 1.00 85.25 104 GLY A C 1
ATOM 803 O O . GLY A 1 104 ? 5.335 -14.871 -20.596 1.00 85.25 104 GLY A O 1
ATOM 804 N N . GLU A 1 105 ? 7.152 -15.785 -21.530 1.00 84.94 105 GLU A N 1
ATOM 805 C CA . GLU A 1 105 ? 7.983 -14.584 -21.459 1.00 84.94 105 GLU A CA 1
ATOM 806 C C . GLU A 1 105 ? 8.105 -13.980 -22.863 1.00 84.94 105 GLU A C 1
ATOM 808 O O . GLU A 1 105 ? 8.578 -14.641 -23.791 1.00 84.94 105 GLU A O 1
ATOM 813 N N . ASP A 1 106 ? 7.662 -12.734 -23.012 1.00 85.62 106 ASP A N 1
ATOM 814 C CA . ASP A 1 106 ? 7.714 -11.977 -24.259 1.00 85.62 106 ASP A CA 1
ATOM 815 C C . ASP A 1 106 ? 8.890 -10.993 -24.226 1.00 85.62 106 ASP A C 1
ATOM 817 O O . ASP A 1 106 ? 9.105 -10.292 -23.238 1.00 85.62 106 ASP A O 1
ATOM 821 N N . GLU A 1 107 ? 9.653 -10.891 -25.317 1.00 85.56 107 GLU A N 1
ATOM 822 C CA . GLU A 1 107 ? 10.744 -9.915 -25.435 1.00 85.56 107 GLU A CA 1
ATOM 823 C C . GLU A 1 107 ? 10.345 -8.745 -26.341 1.00 85.56 107 GLU A C 1
ATOM 825 O O . GLU A 1 107 ? 10.091 -8.913 -27.535 1.00 85.56 107 GLU A O 1
ATOM 830 N N . LEU A 1 108 ? 10.350 -7.533 -25.785 1.00 83.00 108 LEU A N 1
ATOM 831 C CA . LEU A 1 108 ? 10.143 -6.290 -26.525 1.00 83.00 108 LEU A CA 1
ATOM 832 C C . LEU A 1 108 ? 11.491 -5.628 -26.810 1.00 83.00 108 LEU A C 1
ATOM 834 O O . LEU A 1 108 ? 12.303 -5.441 -25.901 1.00 83.00 108 LEU A O 1
ATOM 838 N N . VAL A 1 109 ? 11.738 -5.253 -28.068 1.00 82.31 109 VAL A N 1
ATOM 839 C CA . VAL A 1 109 ? 13.042 -4.732 -28.508 1.00 82.31 109 VAL A CA 1
ATOM 840 C C . VAL A 1 109 ? 12.934 -3.276 -28.945 1.00 82.31 109 VAL A C 1
ATOM 842 O O . VAL A 1 109 ? 12.447 -2.945 -30.027 1.00 82.31 109 VAL A O 1
ATOM 845 N N . TYR A 1 110 ? 13.498 -2.392 -28.131 1.00 82.25 110 TYR A N 1
ATOM 846 C CA . TYR A 1 110 ? 13.571 -0.964 -28.410 1.00 82.25 110 TYR A CA 1
ATOM 847 C C . TYR A 1 110 ? 14.971 -0.580 -28.880 1.00 82.25 110 TYR A C 1
ATOM 849 O O . TYR A 1 110 ? 15.971 -1.054 -28.357 1.00 82.25 110 TYR A O 1
ATOM 857 N N . VAL A 1 111 ? 15.072 0.322 -29.850 1.00 81.31 111 VAL A N 1
ATOM 858 C CA . VAL A 1 111 ? 16.342 0.914 -30.277 1.00 81.31 111 VAL A CA 1
ATOM 859 C C . VAL A 1 111 ? 16.432 2.339 -29.769 1.00 81.31 111 VAL A C 1
ATOM 861 O O . VAL A 1 111 ? 15.663 3.208 -30.180 1.00 81.31 111 VAL A O 1
ATOM 864 N N . CYS A 1 112 ? 17.422 2.599 -28.928 1.00 83.81 112 CYS A N 1
ATOM 865 C CA . CYS A 1 112 ? 17.666 3.908 -28.332 1.00 83.81 112 CYS A CA 1
ATOM 866 C C . CYS A 1 112 ? 19.163 4.232 -28.308 1.00 83.81 112 CYS A C 1
ATOM 868 O O . CYS A 1 112 ? 19.995 3.456 -28.796 1.00 83.81 112 CYS A O 1
ATOM 870 N N . SER A 1 113 ? 19.516 5.427 -27.830 1.00 86.38 113 SER A N 1
ATOM 871 C CA . SER A 1 113 ? 20.921 5.753 -27.590 1.00 86.38 113 SER A CA 1
ATOM 872 C C . SER A 1 113 ? 21.453 4.924 -26.418 1.00 86.38 113 SER A C 1
ATOM 874 O O . SER A 1 113 ? 20.699 4.553 -25.521 1.00 86.38 113 SER A O 1
ATOM 876 N N . LYS A 1 114 ? 22.761 4.648 -26.405 1.00 85.31 114 LYS A N 1
ATOM 877 C CA . LYS A 1 114 ? 23.397 3.962 -25.270 1.00 85.31 114 LYS A CA 1
ATOM 878 C C . LYS A 1 114 ? 23.219 4.717 -23.944 1.00 85.31 114 LYS A C 1
ATOM 880 O O . LYS A 1 114 ? 23.145 4.107 -22.890 1.00 85.31 114 LYS A O 1
ATOM 885 N N . GLU A 1 115 ? 23.190 6.046 -23.975 1.00 85.62 115 GLU A N 1
ATOM 886 C CA . GLU A 1 115 ? 22.975 6.840 -22.762 1.00 85.62 115 GLU A CA 1
ATOM 887 C C . GLU A 1 115 ? 21.542 6.672 -22.242 1.00 85.62 115 GLU A C 1
ATOM 889 O O . GLU A 1 115 ? 21.341 6.449 -21.049 1.00 85.62 115 GLU A O 1
ATOM 894 N N . ASP A 1 116 ? 20.553 6.698 -23.138 1.00 85.31 116 ASP A N 1
ATOM 895 C CA . ASP A 1 116 ? 19.145 6.515 -22.780 1.00 85.31 116 ASP A CA 1
ATOM 896 C C . ASP A 1 116 ? 18.860 5.103 -22.263 1.00 85.31 116 ASP A C 1
ATOM 898 O O . ASP A 1 116 ? 18.143 4.960 -21.274 1.00 85.31 116 ASP A O 1
ATOM 902 N N . SER A 1 117 ? 19.441 4.063 -22.877 1.00 85.69 117 SER A N 1
ATOM 903 C CA . SER A 1 117 ? 19.304 2.686 -22.384 1.00 85.69 117 SER A CA 1
ATOM 904 C C . SER A 1 117 ? 19.870 2.546 -20.976 1.00 85.69 117 SER A C 1
ATOM 906 O O . SER A 1 117 ? 19.199 2.009 -20.099 1.00 85.69 117 SER A O 1
ATOM 908 N N . GLN A 1 118 ? 21.063 3.095 -20.730 1.00 86.94 118 GLN A N 1
ATOM 909 C CA . GLN A 1 118 ? 21.715 3.018 -19.427 1.00 86.94 118 GLN A CA 1
ATOM 910 C C . GLN A 1 118 ? 20.906 3.742 -18.357 1.00 86.94 118 GLN A C 1
ATOM 912 O O . GLN A 1 118 ? 20.723 3.207 -17.265 1.00 86.94 118 GLN A O 1
ATOM 917 N N . ARG A 1 119 ? 20.395 4.937 -18.672 1.00 85.06 119 ARG A N 1
ATOM 918 C CA . ARG A 1 119 ? 19.514 5.690 -17.771 1.00 85.06 119 ARG A CA 1
ATOM 919 C C . ARG A 1 119 ? 18.228 4.924 -17.482 1.00 85.06 119 ARG A C 1
ATOM 921 O O . ARG A 1 119 ? 17.826 4.842 -16.329 1.00 85.06 119 ARG A O 1
ATOM 928 N N . PHE A 1 120 ? 17.615 4.326 -18.500 1.00 85.62 120 PHE A N 1
ATOM 929 C CA . PHE A 1 120 ? 16.388 3.555 -18.335 1.00 85.62 120 PHE A CA 1
ATOM 930 C C . PHE A 1 120 ? 16.583 2.310 -17.463 1.00 85.62 120 PHE A C 1
ATOM 932 O O . PHE A 1 120 ? 15.794 2.072 -16.550 1.00 85.62 120 PHE A O 1
ATOM 939 N N . VAL A 1 121 ? 17.655 1.546 -17.697 1.00 86.75 121 VAL A N 1
ATOM 940 C CA . VAL A 1 121 ? 18.011 0.384 -16.867 1.00 86.75 121 VAL A CA 1
ATOM 941 C C . VAL A 1 121 ? 18.259 0.815 -15.423 1.00 86.75 121 VAL A C 1
ATOM 943 O O . VAL A 1 121 ? 17.706 0.216 -14.507 1.00 86.75 121 VAL A O 1
ATOM 946 N N . GLN A 1 122 ? 19.032 1.885 -15.213 1.00 86.62 122 GLN A N 1
ATOM 947 C CA . GLN A 1 122 ? 19.333 2.398 -13.875 1.00 86.62 122 GLN A CA 1
ATOM 948 C C . GLN A 1 122 ? 18.078 2.832 -13.111 1.00 86.62 122 GLN A C 1
ATOM 950 O O . GLN A 1 122 ? 17.936 2.474 -11.942 1.00 86.62 122 GLN A O 1
ATOM 955 N N . GLU A 1 123 ? 17.170 3.577 -13.746 1.00 84.75 123 GLU A N 1
ATOM 956 C CA . GLU A 1 123 ? 15.927 4.000 -13.092 1.00 84.75 123 GLU A CA 1
ATOM 957 C C . GLU A 1 123 ? 14.972 2.817 -12.873 1.00 84.75 123 GLU A C 1
ATOM 959 O O . GLU A 1 123 ? 14.391 2.707 -11.799 1.00 84.75 123 GLU A O 1
ATOM 964 N N . THR A 1 124 ? 14.868 1.868 -13.810 1.00 83.88 124 THR A N 1
ATOM 965 C CA . THR A 1 124 ? 14.037 0.665 -13.606 1.00 83.88 124 THR A CA 1
ATOM 966 C C . THR A 1 124 ? 14.549 -0.178 -12.434 1.00 83.88 124 THR A C 1
ATOM 968 O O . THR A 1 124 ? 13.776 -0.577 -11.563 1.00 83.88 124 THR A O 1
ATOM 971 N N . ASP A 1 125 ? 15.864 -0.402 -12.351 1.00 84.00 125 ASP A N 1
ATOM 972 C CA . ASP A 1 125 ? 16.486 -1.102 -11.222 1.00 84.00 125 ASP A CA 1
ATOM 973 C C . ASP A 1 125 ? 16.290 -0.352 -9.900 1.00 84.00 125 ASP A C 1
ATOM 975 O O . ASP A 1 125 ? 16.155 -0.971 -8.841 1.00 84.00 125 ASP A O 1
ATOM 979 N N . ARG A 1 126 ? 16.292 0.983 -9.940 1.00 82.19 126 ARG A N 1
ATOM 980 C CA . ARG A 1 126 ? 15.997 1.816 -8.774 1.00 82.19 126 ARG A CA 1
ATOM 981 C C . ARG A 1 126 ? 14.561 1.599 -8.303 1.00 82.19 126 ARG A C 1
ATOM 983 O O . ARG A 1 126 ? 14.381 1.367 -7.111 1.00 82.19 126 ARG A O 1
ATOM 990 N N . PHE A 1 127 ? 13.571 1.607 -9.194 1.00 79.56 127 PHE A N 1
ATOM 991 C CA . PHE A 1 127 ? 12.177 1.365 -8.809 1.00 79.56 127 PHE A CA 1
ATOM 992 C C . PHE A 1 127 ? 11.940 -0.042 -8.290 1.00 79.56 127 PHE A C 1
ATOM 994 O O . PHE A 1 127 ? 11.271 -0.186 -7.276 1.00 79.56 127 PHE A O 1
ATOM 1001 N N . ARG A 1 128 ? 12.542 -1.072 -8.897 1.00 80.62 128 ARG A N 1
ATOM 1002 C CA . ARG A 1 128 ? 12.463 -2.438 -8.352 1.00 80.62 128 ARG A CA 1
ATOM 1003 C C . ARG A 1 128 ? 12.964 -2.494 -6.911 1.00 80.62 128 ARG A C 1
ATOM 1005 O O . ARG A 1 128 ? 12.280 -3.009 -6.035 1.00 80.62 128 ARG A O 1
ATOM 1012 N N . LYS A 1 129 ? 14.117 -1.871 -6.640 1.00 79.38 129 LYS A N 1
ATOM 1013 C CA . LYS A 1 129 ? 14.663 -1.774 -5.276 1.00 79.38 129 LYS A CA 1
ATOM 1014 C C . LYS A 1 129 ? 13.756 -0.980 -4.335 1.00 79.38 129 LYS A C 1
ATOM 1016 O O . LYS A 1 129 ? 13.691 -1.312 -3.154 1.00 79.38 129 LYS A O 1
ATOM 1021 N N . MET A 1 130 ? 13.085 0.061 -4.829 1.00 75.00 130 MET A N 1
ATOM 1022 C CA . MET A 1 130 ? 12.103 0.820 -4.050 1.00 75.00 130 MET A CA 1
ATOM 1023 C C . MET A 1 130 ? 10.853 -0.017 -3.756 1.00 75.00 130 MET A C 1
ATOM 1025 O O . MET A 1 130 ? 10.394 -0.004 -2.620 1.00 75.00 130 MET A O 1
ATOM 1029 N N . GLY A 1 131 ? 10.351 -0.790 -4.723 1.00 77.69 131 GLY A N 1
ATOM 1030 C CA . GLY A 1 131 ? 9.230 -1.715 -4.546 1.00 77.69 131 GLY A CA 1
ATOM 1031 C C . GLY A 1 131 ? 9.531 -2.791 -3.504 1.00 77.69 131 GLY A C 1
ATOM 1032 O O . GLY A 1 131 ? 8.762 -2.969 -2.561 1.00 77.69 131 GLY A O 1
ATOM 1033 N N . ASP A 1 132 ? 10.706 -3.421 -3.588 1.00 78.06 132 ASP A N 1
ATOM 1034 C CA . ASP A 1 132 ? 11.174 -4.382 -2.581 1.00 78.06 132 ASP A CA 1
ATOM 1035 C C . ASP A 1 132 ? 11.281 -3.741 -1.188 1.00 78.06 132 ASP A C 1
ATOM 1037 O O . ASP A 1 132 ? 10.889 -4.333 -0.180 1.00 78.06 132 ASP A O 1
ATOM 1041 N N . ALA A 1 133 ? 11.803 -2.514 -1.109 1.00 77.19 133 ALA A N 1
ATOM 1042 C CA . ALA A 1 133 ? 11.900 -1.778 0.148 1.00 77.19 133 ALA A CA 1
ATOM 1043 C C . ALA A 1 133 ? 10.518 -1.403 0.714 1.00 77.19 133 ALA A C 1
ATOM 1045 O O . ALA A 1 133 ? 10.319 -1.526 1.926 1.00 77.19 133 ALA A O 1
ATOM 1046 N N . SER A 1 134 ? 9.562 -1.035 -0.146 1.00 80.56 134 SER A N 1
ATOM 1047 C CA . SER A 1 134 ? 8.174 -0.760 0.239 1.00 80.56 134 SER A CA 1
ATOM 1048 C C . SER A 1 134 ? 7.517 -2.009 0.812 1.00 80.56 134 SER A C 1
ATOM 1050 O O . SER A 1 134 ? 6.964 -1.967 1.907 1.00 80.56 134 SER A O 1
ATOM 1052 N N . LEU A 1 135 ? 7.674 -3.157 0.145 1.00 82.25 135 LEU A N 1
ATOM 1053 C CA . LEU A 1 135 ? 7.181 -4.442 0.642 1.00 82.25 135 LEU A CA 1
ATOM 1054 C C . LEU A 1 135 ? 7.791 -4.800 2.002 1.00 82.25 135 LEU A C 1
ATOM 1056 O O . LEU A 1 135 ? 7.102 -5.340 2.869 1.00 82.25 135 LEU A O 1
ATOM 1060 N N . LEU A 1 136 ? 9.076 -4.509 2.225 1.00 83.62 136 LEU A N 1
ATOM 1061 C CA . LEU A 1 136 ? 9.711 -4.721 3.529 1.00 83.62 136 LEU A CA 1
ATOM 1062 C C . LEU A 1 136 ? 9.109 -3.819 4.615 1.00 83.62 136 LEU A C 1
ATOM 1064 O O . LEU A 1 136 ? 8.870 -4.302 5.726 1.00 83.62 136 LEU A O 1
ATOM 1068 N N . PHE A 1 137 ? 8.852 -2.545 4.307 1.00 90.81 137 PHE A N 1
ATOM 1069 C CA . PHE A 1 137 ? 8.181 -1.620 5.222 1.00 90.81 137 PHE A CA 1
ATOM 1070 C C . PHE A 1 137 ? 6.772 -2.117 5.565 1.00 90.81 137 PHE A C 1
ATOM 1072 O O . PHE A 1 137 ? 6.444 -2.277 6.743 1.00 90.81 137 PHE A O 1
ATOM 1079 N N . ASP A 1 138 ? 5.974 -2.446 4.550 1.00 90.94 138 ASP A N 1
ATOM 1080 C CA . ASP A 1 138 ? 4.581 -2.861 4.701 1.00 90.94 138 ASP A CA 1
ATOM 1081 C C . ASP A 1 138 ? 4.464 -4.148 5.518 1.00 90.94 138 ASP A C 1
ATOM 1083 O O . ASP A 1 138 ? 3.664 -4.230 6.454 1.00 90.94 138 ASP A O 1
ATOM 1087 N N . ASN A 1 139 ? 5.309 -5.141 5.228 1.00 89.75 139 ASN A N 1
ATOM 1088 C CA . ASN A 1 139 ? 5.354 -6.386 5.989 1.00 89.75 139 ASN A CA 1
ATOM 1089 C C . ASN A 1 139 ? 5.765 -6.145 7.446 1.00 89.75 139 ASN A C 1
ATOM 1091 O O . ASN A 1 139 ? 5.199 -6.747 8.363 1.00 89.75 139 ASN A O 1
ATOM 1095 N N . ARG A 1 140 ? 6.738 -5.259 7.694 1.00 93.62 140 ARG A N 1
ATOM 1096 C CA . ARG A 1 140 ? 7.170 -4.935 9.059 1.00 93.62 140 ARG A CA 1
ATOM 1097 C C . ARG A 1 140 ? 6.061 -4.229 9.835 1.00 93.62 140 ARG A C 1
ATOM 1099 O O . ARG A 1 140 ? 5.788 -4.624 10.971 1.00 93.62 140 ARG A O 1
ATOM 1106 N N . ALA A 1 141 ? 5.404 -3.246 9.221 1.00 93.06 141 ALA A N 1
ATOM 1107 C CA . ALA A 1 141 ? 4.262 -2.544 9.794 1.00 93.06 141 ALA A CA 1
ATOM 1108 C C . ALA A 1 141 ? 3.137 -3.527 10.150 1.00 93.06 141 ALA A C 1
ATOM 1110 O O . ALA A 1 141 ? 2.665 -3.536 11.290 1.00 93.06 141 ALA A O 1
ATOM 1111 N N . LEU A 1 142 ? 2.785 -4.428 9.227 1.00 95.00 142 LEU A N 1
ATOM 1112 C CA . LEU A 1 142 ? 1.768 -5.452 9.455 1.00 95.00 142 LEU A CA 1
ATOM 1113 C C . LEU A 1 142 ? 2.113 -6.349 10.649 1.00 95.00 142 LEU A C 1
ATOM 1115 O O . LEU A 1 142 ? 1.271 -6.560 11.518 1.00 95.00 142 LEU A O 1
ATOM 1119 N N . GLN A 1 143 ? 3.350 -6.847 10.743 1.00 95.31 143 GLN A N 1
ATOM 1120 C CA . GLN A 1 143 ? 3.783 -7.698 11.862 1.00 95.31 143 GLN A CA 1
ATOM 1121 C C . GLN A 1 143 ? 3.688 -6.983 13.218 1.00 95.31 143 GLN A C 1
ATOM 1123 O O . GLN A 1 143 ? 3.272 -7.573 14.223 1.00 95.31 143 GLN A O 1
ATOM 1128 N N . LEU A 1 144 ? 4.056 -5.702 13.259 1.00 95.25 144 LEU A N 1
ATOM 1129 C CA . LEU A 1 144 ? 4.009 -4.899 14.480 1.00 95.25 144 LEU A CA 1
ATOM 1130 C C . LEU A 1 144 ? 2.572 -4.589 14.925 1.00 95.25 144 LEU A C 1
ATOM 1132 O O . LEU A 1 144 ? 2.314 -4.511 16.128 1.00 95.25 144 LEU A O 1
ATOM 1136 N N . VAL A 1 145 ? 1.642 -4.455 13.976 1.00 96.31 145 VAL A N 1
ATOM 1137 C CA . VAL A 1 145 ? 0.227 -4.170 14.251 1.00 96.31 145 VAL A CA 1
ATOM 1138 C C . VAL A 1 145 ? -0.559 -5.442 14.581 1.00 96.31 145 VAL A C 1
ATOM 1140 O O . VAL A 1 145 ? -1.238 -5.502 15.604 1.00 96.31 145 VAL A O 1
ATOM 1143 N N . LYS A 1 146 ? -0.416 -6.497 13.773 1.00 94.38 146 LYS A N 1
ATOM 1144 C CA . LYS A 1 146 ? -1.201 -7.742 13.853 1.00 94.38 146 LYS A CA 1
ATOM 1145 C C . LYS A 1 146 ? -1.025 -8.513 15.162 1.00 94.38 146 LYS A C 1
ATOM 1147 O O . LYS A 1 146 ? -1.900 -9.272 15.565 1.00 94.38 146 LYS A O 1
ATOM 1152 N N . THR A 1 147 ? 0.106 -8.336 15.840 1.00 91.62 147 THR A N 1
ATOM 1153 C CA . THR A 1 147 ? 0.425 -9.048 17.089 1.00 91.62 147 THR A CA 1
ATOM 1154 C C . THR A 1 147 ? -0.227 -8.441 18.332 1.00 91.62 147 THR A C 1
ATOM 1156 O O . THR A 1 147 ? -0.094 -8.996 19.425 1.00 91.62 147 THR A O 1
ATOM 1159 N N . ARG A 1 148 ? -0.916 -7.302 18.204 1.00 93.56 148 ARG A N 1
ATOM 1160 C CA . ARG A 1 148 ? -1.394 -6.506 19.336 1.00 93.56 148 ARG A CA 1
ATOM 1161 C C . ARG A 1 148 ? -2.867 -6.152 19.172 1.00 93.56 148 ARG A C 1
ATOM 1163 O O . ARG A 1 148 ? -3.346 -5.844 18.090 1.00 93.56 148 ARG A O 1
ATOM 1170 N N . GLU A 1 149 ? -3.584 -6.147 20.291 1.00 95.50 149 GLU A N 1
ATOM 1171 C CA . GLU A 1 149 ? -5.012 -5.819 20.303 1.00 95.50 149 GLU A CA 1
ATOM 1172 C C . GLU A 1 149 ? -5.294 -4.316 20.136 1.00 95.50 149 GLU A C 1
ATOM 1174 O O . GLU A 1 149 ? -6.393 -3.941 19.723 1.00 95.50 149 GLU A O 1
ATOM 1179 N N . GLU A 1 150 ? -4.324 -3.468 20.485 1.00 96.75 150 GLU A N 1
ATOM 1180 C CA . GLU A 1 150 ? -4.341 -2.015 20.300 1.00 96.75 150 GLU A CA 1
ATOM 1181 C C . GLU A 1 150 ? -2.920 -1.508 20.085 1.00 96.75 150 GLU A C 1
ATOM 1183 O O . GLU A 1 150 ? -2.003 -1.950 20.787 1.00 96.75 150 GLU A O 1
ATOM 1188 N N . VAL A 1 151 ? -2.738 -0.587 19.138 1.00 97.50 151 VAL A N 1
ATOM 1189 C CA . VAL A 1 151 ? -1.421 -0.047 18.796 1.00 97.50 151 VAL A CA 1
ATOM 1190 C C . VAL A 1 151 ? -1.492 1.440 18.493 1.00 97.50 151 VAL A C 1
ATOM 1192 O O . VAL A 1 151 ? -2.218 1.858 17.595 1.00 97.50 151 VAL A O 1
ATOM 1195 N N . SER A 1 152 ? -0.688 2.232 19.205 1.00 97.75 152 SER A N 1
ATOM 1196 C CA . SER A 1 152 ? -0.451 3.635 18.864 1.00 97.75 152 SER A CA 1
ATOM 1197 C C . SER A 1 152 ? 0.491 3.727 17.663 1.00 97.75 152 SER A C 1
ATOM 1199 O O . SER A 1 152 ? 1.654 3.321 17.746 1.00 97.75 152 SER A O 1
ATOM 1201 N N . LEU A 1 153 ? 0.009 4.279 16.547 1.00 97.38 153 LEU A N 1
ATOM 1202 C CA . LEU A 1 153 ? 0.845 4.482 15.363 1.00 97.38 153 LEU A CA 1
ATOM 1203 C C . LEU A 1 153 ? 1.907 5.568 15.593 1.00 97.38 153 LEU A C 1
ATOM 1205 O O . LEU A 1 153 ? 2.968 5.506 14.985 1.00 97.38 153 LEU A O 1
ATOM 1209 N N . GLU A 1 154 ? 1.672 6.516 16.508 1.00 97.38 154 GLU A N 1
ATOM 1210 C CA . GLU A 1 154 ? 2.668 7.530 16.903 1.00 97.38 154 GLU A CA 1
ATOM 1211 C C . GLU A 1 154 ? 3.829 6.937 17.712 1.00 97.38 154 GLU A C 1
ATOM 1213 O O . GLU A 1 154 ? 4.934 7.479 17.732 1.00 97.38 154 GLU A O 1
ATOM 1218 N N . GLU A 1 155 ? 3.585 5.836 18.426 1.00 96.56 155 GLU A N 1
ATOM 1219 C CA . GLU A 1 155 ? 4.653 5.084 19.083 1.00 96.56 155 GLU A CA 1
ATOM 1220 C C . GLU A 1 155 ? 5.399 4.215 18.074 1.00 96.56 155 GLU A C 1
ATOM 1222 O O . GLU A 1 155 ? 6.628 4.193 18.092 1.00 96.56 155 GLU A O 1
ATOM 1227 N N . LEU A 1 156 ? 4.674 3.550 17.165 1.00 96.38 156 LEU A N 1
ATOM 1228 C CA . LEU A 1 156 ? 5.287 2.771 16.088 1.00 96.38 156 LEU A CA 1
ATOM 1229 C C . LEU A 1 156 ? 6.129 3.626 15.145 1.00 96.38 156 LEU A C 1
ATOM 1231 O O . LEU A 1 156 ? 7.165 3.159 14.693 1.00 96.38 156 LEU A O 1
ATOM 1235 N N . SER A 1 157 ? 5.744 4.870 14.863 1.00 96.50 157 SER A N 1
ATOM 1236 C CA . SER A 1 157 ? 6.513 5.724 13.952 1.00 96.50 157 SER A CA 1
ATOM 1237 C C . SER A 1 157 ? 7.892 6.121 14.493 1.00 96.50 157 SER A C 1
ATOM 1239 O O . SER A 1 157 ? 8.753 6.587 13.746 1.00 96.50 157 SER A O 1
ATOM 1241 N N . LYS A 1 158 ? 8.136 5.896 15.789 1.00 96.25 158 LYS A N 1
ATOM 1242 C CA . LYS A 1 158 ? 9.443 6.061 16.440 1.00 96.25 158 LYS A CA 1
ATOM 1243 C C . LYS A 1 158 ? 10.315 4.806 16.352 1.00 96.25 158 LYS A C 1
ATOM 1245 O O . LYS A 1 158 ? 11.446 4.830 16.833 1.00 96.25 158 LYS A O 1
ATOM 1250 N N . ASP A 1 159 ? 9.798 3.714 15.792 1.00 95.94 159 ASP A N 1
ATOM 1251 C CA . ASP A 1 159 ? 10.568 2.500 15.555 1.00 95.94 159 ASP A CA 1
ATOM 1252 C C . ASP A 1 159 ? 11.654 2.763 14.502 1.00 95.94 159 ASP A C 1
ATOM 1254 O O . ASP A 1 159 ? 11.384 3.192 13.378 1.00 95.94 159 ASP A O 1
ATOM 1258 N N . VAL A 1 160 ? 12.904 2.511 14.890 1.00 94.12 160 VAL A N 1
ATOM 1259 C CA . VAL A 1 160 ? 14.083 2.810 14.069 1.00 94.12 160 VAL A CA 1
ATOM 1260 C C . VAL A 1 160 ? 14.116 1.946 12.806 1.00 94.12 160 VAL A C 1
ATOM 1262 O O . VAL A 1 160 ? 14.547 2.412 11.756 1.00 94.12 160 VAL A O 1
ATOM 1265 N N . GLU A 1 161 ? 13.637 0.700 12.857 1.00 92.69 161 GLU A N 1
ATOM 1266 C CA . GLU A 1 161 ? 13.624 -0.166 11.674 1.00 92.69 161 GLU A CA 1
ATOM 1267 C C . GLU A 1 161 ? 12.578 0.295 10.654 1.00 92.69 161 GLU A C 1
ATOM 1269 O O . GLU A 1 161 ? 12.835 0.237 9.448 1.00 92.69 161 GLU A O 1
ATOM 1274 N N . LEU A 1 162 ? 11.427 0.800 11.113 1.00 92.75 162 LEU A N 1
ATOM 1275 C CA . LEU A 1 162 ? 10.433 1.437 10.242 1.00 92.75 162 LEU A CA 1
ATOM 1276 C C . LEU A 1 162 ? 10.976 2.721 9.598 1.00 92.75 162 LEU A C 1
ATOM 1278 O O . LEU A 1 162 ? 10.804 2.915 8.397 1.00 92.75 162 LEU A O 1
ATOM 1282 N N . GLN A 1 163 ? 11.698 3.557 10.348 1.00 93.31 163 GLN A N 1
ATOM 1283 C CA . GLN A 1 163 ? 12.343 4.756 9.791 1.00 93.31 163 GLN A CA 1
ATOM 1284 C C . GLN A 1 163 ? 13.402 4.408 8.739 1.00 93.31 163 GLN A C 1
ATOM 1286 O O . GLN A 1 163 ? 13.403 4.986 7.652 1.00 93.31 163 GLN A O 1
ATOM 1291 N N . ILE A 1 164 ? 14.259 3.419 9.016 1.00 89.50 164 ILE A N 1
ATOM 1292 C CA . ILE A 1 164 ? 15.292 2.958 8.078 1.00 89.50 164 ILE A CA 1
ATOM 1293 C C . ILE A 1 164 ? 14.667 2.330 6.825 1.00 89.50 164 ILE A C 1
ATOM 1295 O O . ILE A 1 164 ? 15.164 2.528 5.716 1.00 89.50 164 ILE A O 1
ATOM 1299 N N . SER A 1 165 ? 13.607 1.530 6.973 1.00 87.69 165 SER A N 1
ATOM 1300 C CA . SER A 1 165 ? 12.943 0.897 5.824 1.00 87.69 165 SER A CA 1
ATOM 1301 C C . SER A 1 165 ? 12.201 1.914 4.957 1.00 87.69 165 SER A C 1
ATOM 1303 O O . SER A 1 165 ? 12.295 1.832 3.730 1.00 87.69 165 SER A O 1
ATOM 1305 N N . LEU A 1 166 ? 11.568 2.930 5.554 1.00 89.31 166 LEU A N 1
ATOM 1306 C CA . LEU A 1 166 ? 10.964 4.020 4.788 1.00 89.31 166 LEU A CA 1
ATOM 1307 C C . LEU A 1 166 ? 12.021 4.857 4.057 1.00 89.31 166 LEU A C 1
ATOM 1309 O O . LEU A 1 166 ? 11.869 5.108 2.862 1.00 89.31 166 LEU A O 1
ATOM 1313 N N . ALA A 1 167 ? 13.121 5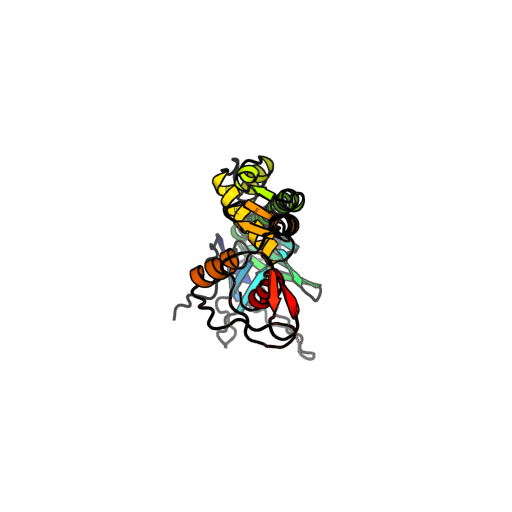.209 4.727 1.00 86.81 167 ALA A N 1
ATOM 1314 C CA . ALA A 1 167 ? 14.229 5.935 4.108 1.00 86.81 167 ALA A CA 1
ATOM 1315 C C . ALA A 1 167 ? 14.781 5.178 2.891 1.00 86.81 167 ALA A C 1
ATOM 1317 O O . ALA A 1 167 ? 14.949 5.752 1.815 1.00 86.81 167 ALA A O 1
ATOM 1318 N N . LYS A 1 168 ? 14.967 3.855 3.012 1.00 84.00 168 LYS A N 1
ATOM 1319 C CA . LYS A 1 168 ? 15.368 2.990 1.888 1.00 84.00 168 LYS A CA 1
ATOM 1320 C C . LYS A 1 168 ? 14.356 3.008 0.747 1.00 84.00 168 LYS A C 1
ATOM 1322 O O . LYS A 1 168 ? 14.766 3.094 -0.407 1.00 84.00 168 LYS A O 1
ATOM 1327 N N . THR A 1 169 ? 13.064 2.972 1.066 1.00 81.12 169 THR A N 1
ATOM 1328 C CA . THR A 1 169 ? 11.976 3.048 0.078 1.00 81.12 169 THR A CA 1
ATOM 1329 C C . THR A 1 169 ? 12.001 4.375 -0.676 1.00 81.12 169 THR A C 1
ATOM 1331 O O . THR A 1 169 ? 11.767 4.401 -1.876 1.00 81.12 169 THR A O 1
ATOM 1334 N N . ARG A 1 170 ? 12.366 5.474 -0.007 1.00 82.25 170 ARG A N 1
ATOM 1335 C CA . ARG A 1 170 ? 12.517 6.802 -0.625 1.00 82.25 170 ARG A CA 1
ATOM 1336 C C . ARG A 1 170 ? 13.875 7.020 -1.311 1.00 82.25 170 ARG A C 1
ATOM 1338 O O . ARG A 1 170 ? 14.072 8.035 -1.977 1.00 82.25 170 ARG A O 1
ATOM 1345 N N . GLY A 1 171 ? 14.818 6.086 -1.173 1.00 78.81 171 GLY A N 1
ATOM 1346 C CA . GLY A 1 171 ? 16.202 6.262 -1.623 1.00 78.81 171 GLY A CA 1
ATOM 1347 C C . GLY A 1 171 ? 16.967 7.337 -0.836 1.00 78.81 171 GLY A C 1
ATOM 1348 O O . GLY A 1 171 ? 17.923 7.918 -1.350 1.00 78.81 171 GLY A O 1
ATOM 1349 N N . GLU A 1 172 ? 16.539 7.628 0.391 1.00 82.50 172 GLU A N 1
ATOM 1350 C CA . GLU A 1 172 ? 17.154 8.599 1.291 1.00 82.50 172 GLU A CA 1
ATOM 1351 C C . GLU A 1 172 ? 18.333 7.967 2.052 1.00 82.50 172 GLU A C 1
ATOM 1353 O O . GLU A 1 172 ? 18.332 6.784 2.392 1.00 82.50 172 GLU A O 1
ATOM 1358 N N . ILE A 1 173 ? 19.374 8.766 2.313 1.00 78.00 173 ILE A N 1
ATOM 1359 C CA . ILE A 1 173 ? 20.567 8.338 3.073 1.00 78.00 173 ILE A CA 1
ATOM 1360 C C . ILE A 1 173 ? 20.355 8.524 4.586 1.00 78.00 173 ILE A C 1
ATOM 1362 O O . ILE A 1 173 ? 21.049 7.907 5.392 1.00 78.00 173 ILE A O 1
ATOM 1366 N N . GLN A 1 174 ? 19.425 9.399 4.972 1.00 84.62 174 GLN A N 1
ATOM 1367 C CA . GLN A 1 174 ? 19.098 9.709 6.363 1.00 84.62 174 GLN A CA 1
ATOM 1368 C C . GLN A 1 174 ? 17.777 9.052 6.752 1.00 84.62 174 GLN A C 1
ATOM 1370 O O . GLN A 1 174 ? 16.928 8.829 5.892 1.00 84.62 174 GLN A O 1
ATOM 1375 N N . ASP A 1 175 ? 17.621 8.766 8.043 1.00 85.88 175 ASP A N 1
ATOM 1376 C CA . ASP A 1 175 ? 16.388 8.211 8.597 1.00 85.88 175 ASP A CA 1
ATOM 1377 C C . ASP A 1 175 ? 15.208 9.159 8.331 1.00 85.88 175 ASP A C 1
ATOM 1379 O O . ASP A 1 175 ? 15.323 10.377 8.509 1.00 85.88 175 ASP A O 1
ATOM 1383 N N . SER A 1 176 ? 14.070 8.603 7.906 1.00 87.56 176 SER A N 1
ATOM 1384 C CA . SER A 1 176 ? 12.854 9.390 7.698 1.00 87.56 176 SER A CA 1
ATOM 1385 C C . SER A 1 176 ? 12.309 9.903 9.033 1.00 87.56 176 SER A C 1
ATOM 1387 O O . SER A 1 176 ? 12.432 9.238 10.065 1.00 87.56 176 SER A O 1
ATOM 1389 N N . SER A 1 177 ? 11.685 11.084 9.024 1.00 92.88 177 SER A N 1
ATOM 1390 C CA . SER A 1 177 ? 11.136 11.663 10.252 1.00 92.88 177 SER A CA 1
ATOM 1391 C C . SER A 1 177 ? 10.012 10.785 10.834 1.00 92.88 177 SER A C 1
ATOM 1393 O O . SER A 1 177 ? 9.293 10.115 10.084 1.00 92.88 177 SER A O 1
ATOM 1395 N N . PRO A 1 178 ? 9.801 10.781 12.163 1.00 94.25 178 PRO A N 1
ATOM 1396 C CA . PRO A 1 178 ? 8.665 10.085 12.766 1.00 94.25 178 PRO A CA 1
ATOM 1397 C C . PRO A 1 178 ? 7.309 10.548 12.215 1.00 94.25 178 PRO A C 1
ATOM 1399 O O . PRO A 1 178 ? 6.355 9.772 12.214 1.00 94.25 178 PRO A O 1
ATOM 1402 N N . GLU A 1 179 ? 7.205 11.799 11.763 1.00 94.38 179 GLU A N 1
ATOM 1403 C CA . GLU A 1 179 ? 6.010 12.354 11.131 1.00 94.38 179 GLU A CA 1
ATOM 1404 C C . GLU A 1 179 ? 5.757 11.733 9.749 1.00 94.38 179 GLU A C 1
ATOM 1406 O O . GLU A 1 179 ? 4.632 11.317 9.471 1.00 94.38 179 GLU A O 1
ATOM 1411 N N . ASP A 1 180 ? 6.802 11.591 8.927 1.00 90.88 180 ASP A N 1
ATOM 1412 C CA . ASP A 1 180 ? 6.731 10.908 7.629 1.00 90.88 180 ASP A CA 1
ATOM 1413 C C . ASP A 1 180 ? 6.310 9.445 7.787 1.00 90.88 180 ASP A C 1
ATOM 1415 O O . ASP A 1 180 ? 5.422 8.956 7.088 1.00 90.88 180 ASP A O 1
ATOM 1419 N N . VAL A 1 181 ? 6.939 8.736 8.730 1.00 92.38 181 VAL A N 1
ATOM 1420 C CA . VAL A 1 181 ? 6.614 7.332 9.003 1.00 92.38 181 VAL A CA 1
ATOM 1421 C C . VAL A 1 181 ? 5.176 7.197 9.483 1.00 92.38 181 VAL A C 1
ATOM 1423 O O . VAL A 1 181 ? 4.482 6.276 9.064 1.00 92.38 181 VAL A O 1
ATOM 1426 N N . LEU A 1 182 ? 4.705 8.112 10.333 1.00 95.44 182 LEU A N 1
ATOM 1427 C CA . LEU A 1 182 ? 3.337 8.096 10.837 1.00 95.44 182 LEU A CA 1
ATOM 1428 C C . LEU A 1 182 ? 2.308 8.227 9.710 1.00 95.44 182 LEU A C 1
ATOM 1430 O O . LEU A 1 182 ? 1.354 7.451 9.679 1.00 95.44 182 LEU A O 1
ATOM 1434 N N . GLU A 1 183 ? 2.501 9.170 8.787 1.00 92.50 183 GLU A N 1
ATOM 1435 C CA . GLU A 1 183 ? 1.592 9.368 7.653 1.00 92.50 183 GLU A CA 1
ATOM 1436 C C . GLU A 1 183 ? 1.496 8.101 6.790 1.00 92.50 183 GLU A C 1
ATOM 1438 O O . GLU A 1 183 ? 0.398 7.620 6.488 1.00 92.50 183 GLU A O 1
ATOM 1443 N N . ILE A 1 184 ? 2.646 7.505 6.459 1.00 90.88 184 ILE A N 1
ATOM 1444 C CA . ILE A 1 184 ? 2.698 6.279 5.658 1.00 90.88 184 ILE A CA 1
ATOM 1445 C C . ILE A 1 184 ? 2.093 5.095 6.422 1.00 90.88 184 ILE A C 1
ATOM 1447 O O . ILE A 1 184 ? 1.288 4.361 5.852 1.00 90.88 184 ILE A O 1
ATOM 1451 N N . LEU A 1 185 ? 2.386 4.941 7.719 1.00 94.56 185 LEU A N 1
ATOM 1452 C CA . LEU A 1 185 ? 1.791 3.900 8.563 1.00 94.56 185 LEU A CA 1
ATOM 1453 C C . LEU A 1 185 ? 0.265 3.990 8.594 1.00 94.56 185 LEU A C 1
ATOM 1455 O O . LEU A 1 185 ? -0.400 2.962 8.502 1.00 94.56 185 LEU A O 1
ATOM 1459 N N . GLN A 1 186 ? -0.306 5.193 8.710 1.00 94.44 186 GLN A N 1
ATOM 1460 C CA . GLN A 1 186 ? -1.760 5.364 8.699 1.00 94.44 186 GLN A CA 1
ATOM 1461 C C . GLN A 1 186 ? -2.376 4.848 7.397 1.00 94.44 186 GLN A C 1
ATOM 1463 O O . GLN A 1 186 ? -3.395 4.158 7.440 1.00 94.44 186 GLN A O 1
ATOM 1468 N N . ARG A 1 187 ? -1.746 5.147 6.255 1.00 91.31 187 ARG A N 1
ATOM 1469 C CA . ARG A 1 187 ? -2.198 4.682 4.939 1.00 91.31 187 ARG A CA 1
ATOM 1470 C C . ARG A 1 187 ? -2.071 3.165 4.802 1.00 91.31 187 ARG A C 1
ATOM 1472 O O . ARG A 1 187 ? -3.040 2.513 4.435 1.00 91.31 187 ARG A O 1
ATOM 1479 N N . VAL A 1 188 ? -0.915 2.604 5.156 1.00 92.00 188 VAL A N 1
ATOM 1480 C CA . VAL A 1 188 ? -0.647 1.157 5.086 1.00 92.00 188 VAL A CA 1
ATOM 1481 C C . VAL A 1 188 ? -1.618 0.370 5.968 1.00 92.00 188 VAL A C 1
ATOM 1483 O O . VAL A 1 188 ? -2.235 -0.590 5.517 1.00 92.00 188 VAL A O 1
ATOM 1486 N N . VAL A 1 189 ? -1.833 0.807 7.212 1.00 94.62 189 VAL A N 1
ATOM 1487 C CA . VAL A 1 189 ? -2.784 0.154 8.124 1.00 94.62 189 VAL A CA 1
ATOM 1488 C C . VAL A 1 189 ? -4.220 0.257 7.605 1.00 94.62 189 VAL A C 1
ATOM 1490 O O . VAL A 1 189 ? -4.959 -0.722 7.684 1.00 94.62 189 VAL A O 1
ATOM 1493 N N . ALA A 1 190 ? -4.627 1.404 7.052 1.00 90.00 190 ALA A N 1
ATOM 1494 C CA . ALA A 1 190 ? -5.955 1.559 6.456 1.00 90.00 190 ALA A CA 1
ATOM 1495 C C . ALA A 1 190 ? -6.167 0.636 5.241 1.00 90.00 190 ALA A C 1
ATOM 1497 O O . ALA A 1 190 ? -7.250 0.061 5.096 1.00 90.00 190 ALA A O 1
ATOM 1498 N N . ASN A 1 191 ? -5.136 0.451 4.411 1.00 88.81 191 ASN A N 1
ATOM 1499 C CA . ASN A 1 191 ? -5.174 -0.482 3.285 1.00 88.81 191 ASN A CA 1
ATOM 1500 C C . ASN A 1 191 ? -5.348 -1.926 3.773 1.00 88.81 191 ASN A C 1
ATOM 1502 O O . ASN A 1 191 ? -6.302 -2.579 3.364 1.00 88.81 191 ASN A O 1
ATOM 1506 N N . TYR A 1 192 ? -4.550 -2.378 4.747 1.00 92.75 192 TYR A N 1
ATOM 1507 C CA . TYR A 1 192 ? -4.684 -3.732 5.301 1.00 92.75 192 TYR A CA 1
ATOM 1508 C C . TYR A 1 192 ? -6.037 -4.000 5.979 1.00 92.75 192 TYR A C 1
ATOM 1510 O O . TYR A 1 192 ? -6.522 -5.130 5.962 1.00 92.75 192 TYR A O 1
ATOM 1518 N N . ILE A 1 193 ? -6.676 -2.985 6.573 1.00 89.62 193 ILE A N 1
ATOM 1519 C CA . ILE A 1 193 ? -8.057 -3.110 7.074 1.00 89.62 193 ILE A CA 1
ATOM 1520 C C . ILE A 1 193 ? -9.034 -3.299 5.905 1.00 89.62 193 ILE A C 1
ATOM 1522 O O . ILE A 1 193 ? -9.928 -4.139 5.973 1.00 89.62 193 ILE A O 1
ATOM 1526 N N . THR A 1 194 ? -8.861 -2.529 4.829 1.00 86.25 194 THR A N 1
ATOM 1527 C CA . THR A 1 194 ? -9.726 -2.578 3.638 1.00 86.25 194 THR A CA 1
ATOM 1528 C C . THR A 1 194 ? -9.601 -3.911 2.895 1.00 86.25 194 THR A C 1
ATOM 1530 O O . THR A 1 194 ? -10.603 -4.448 2.427 1.00 86.25 194 THR A O 1
ATOM 1533 N N . GLU A 1 195 ? -8.392 -4.466 2.831 1.00 89.62 195 GLU A N 1
ATOM 1534 C CA . GLU A 1 195 ? -8.085 -5.760 2.207 1.00 89.62 195 GLU A CA 1
ATOM 1535 C C . GLU A 1 195 ? -8.480 -6.959 3.087 1.00 89.62 195 GLU A C 1
ATOM 1537 O O . GLU A 1 195 ? -8.604 -8.080 2.594 1.00 89.62 195 GLU A O 1
ATOM 1542 N N . GLY A 1 196 ? -8.750 -6.731 4.377 1.00 91.00 196 GLY A N 1
ATOM 1543 C CA . GLY A 1 196 ? -9.168 -7.764 5.329 1.00 91.00 196 GLY A CA 1
ATOM 1544 C C . GLY A 1 196 ? -8.018 -8.504 6.020 1.00 91.00 196 GLY A C 1
ATOM 1545 O O . GLY A 1 196 ? -8.264 -9.474 6.739 1.00 91.00 196 GLY A O 1
ATOM 1546 N N . ASP A 1 197 ? -6.778 -8.043 5.856 1.00 93.88 197 ASP A N 1
ATOM 1547 C CA . ASP A 1 197 ? -5.593 -8.591 6.528 1.00 93.88 197 ASP A CA 1
ATOM 1548 C C . ASP A 1 197 ? -5.481 -8.181 8.004 1.00 93.88 197 ASP A C 1
ATOM 1550 O O . ASP A 1 197 ? -4.827 -8.874 8.802 1.00 93.88 197 ASP A O 1
ATOM 1554 N N . LEU A 1 198 ? -6.132 -7.071 8.371 1.00 95.88 198 LEU A N 1
ATOM 1555 C CA . LEU A 1 198 ? -6.322 -6.603 9.742 1.00 95.88 198 LEU A CA 1
ATOM 1556 C C . LEU A 1 198 ? -7.813 -6.515 10.083 1.00 95.88 198 LEU A C 1
ATOM 1558 O O . LEU A 1 198 ? -8.600 -5.890 9.378 1.00 95.88 198 LEU A O 1
ATOM 1562 N N . ASP A 1 199 ? -8.196 -7.094 11.217 1.00 94.38 199 ASP A N 1
ATOM 1563 C CA . ASP A 1 199 ? -9.575 -7.180 11.687 1.00 94.38 199 ASP A CA 1
ATOM 1564 C C . ASP A 1 199 ? -9.901 -6.063 12.687 1.00 94.38 199 ASP A C 1
ATOM 1566 O O . ASP A 1 199 ? -10.349 -6.329 13.796 1.00 94.38 199 ASP A O 1
ATOM 1570 N N . GLY A 1 200 ? -9.663 -4.800 12.340 1.00 94.69 200 GLY A N 1
ATOM 1571 C CA . GLY A 1 200 ? -9.822 -3.697 13.290 1.00 94.69 200 GLY A CA 1
ATOM 1572 C C . GLY A 1 200 ? -10.261 -2.383 12.669 1.00 94.69 200 GLY A C 1
ATOM 1573 O O . GLY A 1 200 ? -10.643 -2.307 11.505 1.00 94.69 200 GLY A O 1
ATOM 1574 N N . VAL A 1 201 ? -10.199 -1.331 13.478 1.00 95.19 201 VAL A N 1
ATOM 1575 C CA . VAL A 1 201 ? -10.465 0.048 13.060 1.00 95.19 201 VAL A CA 1
ATOM 1576 C C . VAL A 1 201 ? -9.277 0.934 13.399 1.00 95.19 201 VAL A C 1
ATOM 1578 O O . VAL A 1 201 ? -8.517 0.652 14.327 1.00 95.19 201 VAL A O 1
ATOM 1581 N N . LEU A 1 202 ? -9.136 2.026 12.655 1.00 95.25 202 LEU A N 1
ATOM 1582 C CA . LEU A 1 202 ? -8.161 3.068 12.937 1.00 95.25 202 LEU A CA 1
ATOM 1583 C C . LEU A 1 202 ? -8.885 4.298 13.499 1.00 95.25 202 LEU A C 1
ATOM 1585 O O . LEU A 1 202 ? -9.600 4.986 12.774 1.00 95.25 202 LEU A O 1
ATOM 1589 N N . GLU A 1 203 ? -8.685 4.596 14.781 1.00 94.12 203 GLU A N 1
ATOM 1590 C CA . GLU A 1 203 ? -9.276 5.755 15.460 1.00 94.12 203 GLU A CA 1
ATOM 1591 C C . GLU A 1 203 ? -8.172 6.638 16.038 1.00 94.12 203 GLU A C 1
ATOM 1593 O O . GLU A 1 203 ? -7.367 6.181 16.840 1.00 94.12 203 GLU A O 1
ATOM 1598 N N . ASN A 1 204 ? -8.121 7.920 15.659 1.00 95.25 204 ASN A N 1
ATOM 1599 C CA . ASN A 1 204 ? -7.148 8.885 16.195 1.00 95.25 204 ASN A CA 1
ATOM 1600 C C . ASN A 1 204 ? -5.693 8.378 16.183 1.00 95.25 204 ASN A C 1
ATOM 1602 O O . ASN A 1 204 ? -4.970 8.547 17.161 1.00 95.25 204 ASN A O 1
ATOM 1606 N N . LYS A 1 205 ? -5.266 7.758 15.072 1.00 96.88 205 LYS A N 1
ATOM 1607 C CA . LYS A 1 205 ? -3.924 7.160 14.907 1.00 96.88 205 LYS A CA 1
ATOM 1608 C C . LYS A 1 205 ? -3.652 5.967 15.836 1.00 96.88 205 LYS A C 1
ATOM 1610 O O . LYS A 1 205 ? -2.499 5.606 16.058 1.00 96.88 205 LYS A O 1
ATOM 1615 N N . ILE A 1 206 ? -4.699 5.350 16.370 1.00 97.00 206 ILE A N 1
ATOM 1616 C CA . ILE A 1 206 ? -4.625 4.131 17.166 1.00 97.00 206 ILE A CA 1
ATOM 1617 C C . ILE A 1 206 ? -5.359 3.037 16.398 1.00 97.00 206 ILE A C 1
ATOM 1619 O O . ILE A 1 206 ? -6.543 3.169 16.085 1.00 97.00 206 ILE A O 1
ATOM 1623 N N . TYR A 1 207 ? -4.652 1.957 16.083 1.00 97.50 207 TYR A N 1
ATOM 1624 C CA . TYR A 1 207 ? -5.279 0.736 15.594 1.00 97.50 207 TYR A CA 1
ATOM 1625 C C . TYR A 1 207 ? -5.914 -0.007 16.768 1.00 97.50 207 TYR A C 1
ATOM 1627 O O . TYR A 1 207 ? -5.257 -0.211 17.791 1.00 97.50 207 TYR A O 1
ATOM 1635 N N . ILE A 1 208 ? -7.165 -0.440 16.619 1.00 96.38 208 ILE A N 1
ATOM 1636 C CA . ILE A 1 208 ? -7.893 -1.223 17.618 1.00 96.38 208 ILE A CA 1
ATOM 1637 C C . ILE A 1 208 ? -8.481 -2.459 16.937 1.00 96.38 208 ILE A C 1
ATOM 1639 O O . ILE A 1 208 ? -9.350 -2.345 16.076 1.00 96.38 208 ILE A O 1
ATOM 1643 N N . SER A 1 209 ? -8.037 -3.644 17.356 1.00 96.44 209 SER A N 1
ATOM 1644 C CA . SER A 1 209 ? -8.580 -4.919 16.869 1.00 96.44 209 SER A CA 1
ATOM 1645 C C . SER A 1 209 ? -10.047 -5.115 17.269 1.00 96.44 209 SER A C 1
ATOM 1647 O O . SER A 1 209 ? -10.485 -4.699 18.350 1.00 96.44 209 SER A O 1
ATOM 1649 N N . ASN A 1 210 ? -10.799 -5.854 16.458 1.00 93.56 210 ASN A N 1
ATOM 1650 C CA . ASN A 1 210 ? -12.184 -6.229 16.737 1.00 93.56 210 ASN A CA 1
ATOM 1651 C C . ASN A 1 210 ? -12.304 -7.046 18.025 1.00 93.56 210 ASN A C 1
ATOM 1653 O O . ASN A 1 210 ? -13.263 -6.867 18.777 1.00 93.56 210 ASN A O 1
ATOM 1657 N N . ALA A 1 211 ? -11.311 -7.883 18.342 1.00 90.81 211 ALA A N 1
ATOM 1658 C CA . ALA A 1 211 ? -11.252 -8.602 19.612 1.00 90.81 211 ALA A CA 1
ATOM 1659 C C . ALA A 1 211 ? -11.293 -7.644 20.817 1.00 90.81 211 ALA A C 1
ATOM 1661 O O . ALA A 1 211 ? -12.007 -7.894 21.796 1.00 90.81 211 ALA A O 1
ATOM 1662 N N . LYS A 1 212 ? -10.582 -6.511 20.738 1.00 91.56 212 LYS A N 1
ATOM 1663 C CA . LYS A 1 212 ? -10.601 -5.485 21.787 1.00 91.56 212 LYS A CA 1
ATOM 1664 C C . LYS A 1 212 ? -11.907 -4.699 21.810 1.00 91.56 212 LYS A C 1
ATOM 1666 O O . LYS A 1 212 ? -12.447 -4.461 22.893 1.00 91.56 212 LYS A O 1
ATOM 1671 N N . LEU A 1 213 ? -12.448 -4.341 20.644 1.00 88.19 213 LEU A N 1
ATOM 1672 C CA . LEU A 1 213 ? -13.747 -3.663 20.534 1.00 88.19 213 LEU A CA 1
ATOM 1673 C C . LEU A 1 213 ? -14.881 -4.513 21.127 1.00 88.19 213 LEU A C 1
ATOM 1675 O O . LEU A 1 213 ? -15.721 -4.006 21.876 1.00 88.19 213 LEU A O 1
ATOM 1679 N N . ALA A 1 214 ? -14.867 -5.822 20.872 1.00 82.88 214 ALA A N 1
ATOM 1680 C CA . ALA A 1 214 ? -15.814 -6.771 21.445 1.00 82.88 214 ALA A CA 1
ATOM 1681 C C . ALA A 1 214 ? -15.710 -6.818 22.979 1.00 82.88 214 ALA A C 1
ATOM 1683 O O . ALA A 1 214 ? -16.717 -6.778 23.677 1.00 82.88 214 ALA A O 1
ATOM 1684 N N . ARG A 1 215 ? -14.500 -6.810 23.553 1.00 74.31 215 ARG A N 1
ATOM 1685 C CA . ARG A 1 215 ? -14.345 -6.748 25.020 1.00 74.31 215 ARG A CA 1
ATOM 1686 C C . ARG A 1 215 ? -14.827 -5.423 25.609 1.00 74.31 215 ARG A C 1
ATOM 1688 O O . ARG A 1 215 ? -15.447 -5.423 26.672 1.00 74.31 215 ARG A O 1
ATOM 1695 N N . LYS A 1 216 ? -14.584 -4.307 24.914 1.00 62.84 216 LYS A N 1
ATOM 1696 C CA . LYS A 1 216 ? -15.048 -2.977 25.337 1.00 62.84 216 LYS A CA 1
ATOM 1697 C C . LYS A 1 216 ? -16.576 -2.894 25.349 1.00 62.84 216 LYS A C 1
ATOM 1699 O O . LYS A 1 216 ? -17.142 -2.277 26.243 1.00 62.84 216 LYS A O 1
ATOM 1704 N N . THR A 1 217 ? -17.246 -3.563 24.412 1.00 56.66 217 THR A N 1
ATOM 1705 C CA . THR A 1 217 ? -18.715 -3.652 24.382 1.00 56.66 217 THR A CA 1
ATOM 1706 C C . THR A 1 217 ? -19.274 -4.632 25.420 1.00 56.66 217 THR A C 1
ATOM 1708 O O . THR A 1 217 ? -20.320 -4.349 25.994 1.00 56.66 217 THR A O 1
ATOM 1711 N N . VAL A 1 218 ? -18.562 -5.716 25.754 1.00 53.19 218 VAL A N 1
ATOM 1712 C CA . VAL A 1 218 ? -18.980 -6.684 26.793 1.00 53.19 218 VAL A CA 1
ATOM 1713 C C . VAL A 1 218 ? -18.868 -6.121 28.221 1.00 53.19 218 VAL A C 1
ATOM 1715 O O . VAL A 1 218 ? -19.650 -6.505 29.087 1.00 53.19 218 VAL A O 1
ATOM 1718 N N . GLN A 1 219 ? -17.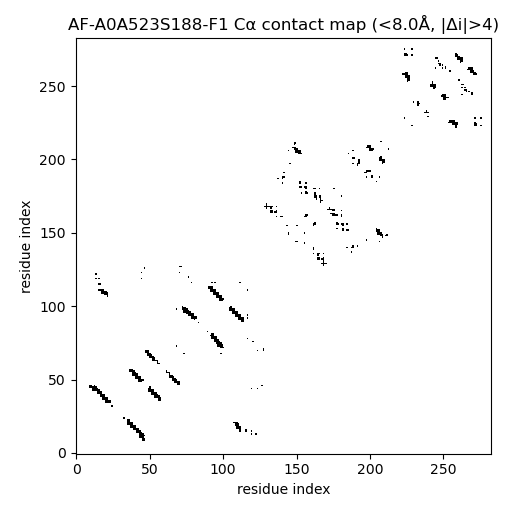951 -5.183 28.490 1.00 46.91 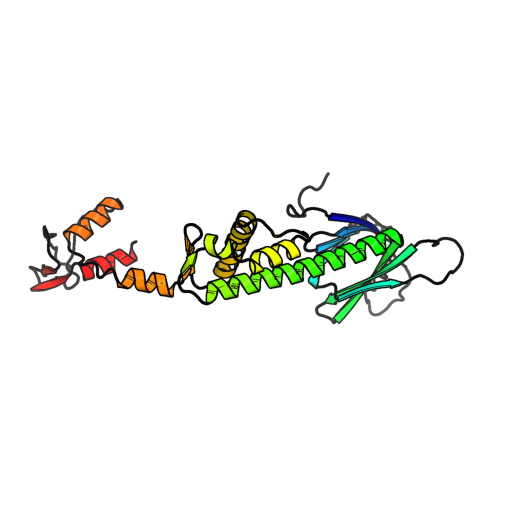219 GLN A N 1
ATOM 1719 C CA . GLN A 1 219 ? -17.842 -4.543 29.815 1.00 46.91 219 GLN A CA 1
ATOM 1720 C C . GLN A 1 219 ? -18.910 -3.482 30.098 1.00 46.91 219 GLN A C 1
ATOM 1722 O O . GLN A 1 219 ? -19.119 -3.123 31.257 1.00 46.91 219 GLN A O 1
ATOM 1727 N N . TYR A 1 220 ? -19.650 -3.037 29.084 1.00 43.84 220 TYR A N 1
ATOM 1728 C CA . TYR A 1 220 ? -20.925 -2.374 29.307 1.00 43.84 220 TYR A CA 1
ATOM 1729 C C . TYR A 1 220 ? -21.983 -3.448 29.552 1.00 43.84 220 TYR A C 1
ATOM 1731 O O . TYR A 1 220 ? -22.883 -3.676 28.747 1.00 43.84 220 TYR A O 1
ATOM 1739 N N . GLN A 1 221 ? -21.916 -4.075 30.726 1.00 46.62 221 GLN A N 1
ATOM 1740 C CA . GLN A 1 221 ? -23.112 -4.596 31.369 1.00 46.62 221 GLN A CA 1
ATOM 1741 C C . GLN A 1 221 ? -23.946 -3.362 31.741 1.00 46.62 221 GLN A C 1
ATOM 1743 O O . GLN A 1 221 ? -23.959 -2.913 32.883 1.00 46.62 221 GLN A O 1
ATOM 1748 N N . VAL A 1 222 ? -24.529 -2.713 30.726 1.00 52.50 222 VAL A N 1
ATOM 1749 C CA . VAL A 1 222 ? -25.426 -1.585 30.911 1.00 52.50 222 VAL A CA 1
ATOM 1750 C C . VAL A 1 222 ? -26.568 -2.170 31.715 1.00 52.50 222 VAL A C 1
ATOM 1752 O O . VAL A 1 222 ? -27.334 -2.995 31.218 1.00 52.50 222 VAL A O 1
ATOM 1755 N N . THR A 1 223 ? -26.668 -1.790 32.980 1.00 58.16 223 THR A N 1
ATOM 1756 C CA . THR A 1 223 ? -27.922 -1.880 33.710 1.00 58.16 223 THR A CA 1
ATOM 1757 C C . THR A 1 223 ? -28.868 -0.925 32.988 1.00 58.16 223 THR A C 1
ATOM 1759 O O . THR A 1 223 ? -28.968 0.248 33.329 1.00 58.16 223 THR A O 1
ATOM 1762 N N . ILE A 1 224 ? -29.458 -1.396 31.885 1.00 68.00 224 ILE A N 1
ATOM 1763 C CA . ILE A 1 224 ? -30.447 -0.648 31.121 1.00 68.00 224 ILE A CA 1
ATOM 1764 C C . ILE A 1 224 ? -31.672 -0.617 32.016 1.00 68.00 224 ILE A C 1
ATOM 1766 O O . ILE A 1 224 ? -32.320 -1.638 32.238 1.00 68.00 224 ILE A O 1
ATOM 1770 N N . ASP A 1 225 ? -31.947 0.546 32.580 1.00 82.44 225 ASP A N 1
ATOM 1771 C CA . ASP A 1 225 ? -33.241 0.861 33.158 1.00 82.44 225 ASP A CA 1
ATOM 1772 C C . ASP A 1 225 ? -34.097 1.608 32.127 1.00 82.44 225 ASP A C 1
ATOM 1774 O O . ASP A 1 225 ? -33.615 2.117 31.109 1.00 82.44 225 ASP A O 1
ATOM 1778 N N . PHE A 1 226 ? -35.403 1.665 32.370 1.00 82.19 226 PHE A N 1
ATOM 1779 C CA . PHE A 1 226 ? -36.311 2.358 31.455 1.00 82.19 226 PHE A CA 1
ATOM 1780 C C . PHE A 1 226 ? -35.992 3.856 31.328 1.00 82.19 226 PHE A C 1
ATOM 1782 O O . PHE A 1 226 ? -36.187 4.437 30.260 1.00 82.19 226 PHE A O 1
ATOM 1789 N N . THR A 1 227 ? -35.445 4.474 32.376 1.00 84.00 227 THR A N 1
ATOM 1790 C CA . THR A 1 227 ? -35.086 5.895 32.395 1.00 84.00 227 THR A CA 1
ATOM 1791 C C . THR A 1 227 ? -33.952 6.198 31.415 1.00 84.00 227 THR A C 1
ATOM 1793 O O . THR A 1 227 ? -34.092 7.070 30.554 1.00 84.00 227 THR A O 1
ATOM 1796 N N . SER A 1 228 ? -32.851 5.446 31.488 1.00 81.94 228 SER A N 1
ATOM 1797 C CA . SER A 1 228 ? -31.707 5.588 30.586 1.00 81.94 228 SER A CA 1
ATOM 1798 C C . SER A 1 228 ? -32.083 5.271 29.142 1.00 81.94 228 SER A C 1
ATOM 1800 O O . SER A 1 228 ? -31.657 5.992 28.238 1.00 81.94 228 SER A O 1
ATOM 1802 N N . LEU A 1 229 ? -32.938 4.268 28.920 1.00 82.00 229 LEU A N 1
ATOM 1803 C CA . LEU A 1 229 ? -33.440 3.912 27.595 1.00 82.00 229 LEU A CA 1
ATOM 1804 C C . LEU A 1 229 ? -34.189 5.086 26.943 1.00 82.00 229 LEU A C 1
ATOM 1806 O O . LEU A 1 229 ? -33.887 5.477 25.814 1.00 82.00 229 LEU A O 1
ATOM 1810 N N . VAL A 1 230 ? -35.128 5.700 27.670 1.00 84.25 230 VAL A N 1
ATOM 1811 C CA . VAL A 1 230 ? -35.896 6.853 27.175 1.00 84.25 230 VAL A CA 1
ATOM 1812 C C . VAL A 1 230 ? -34.996 8.057 26.923 1.00 84.25 230 VAL A C 1
ATOM 1814 O O . VAL A 1 230 ? -35.134 8.718 25.893 1.00 84.25 230 VAL A O 1
ATOM 1817 N N . SER A 1 231 ? -34.059 8.348 27.832 1.00 82.19 231 SER A N 1
ATOM 1818 C CA . SER A 1 231 ? -33.115 9.455 27.654 1.00 82.19 231 SER A CA 1
ATOM 1819 C C . SER A 1 231 ? -32.242 9.273 26.411 1.00 82.19 231 SER A C 1
ATOM 1821 O O . SER A 1 231 ? -32.070 10.221 25.646 1.00 82.19 231 SER A O 1
ATOM 1823 N N . GLN A 1 232 ? -31.731 8.064 26.166 1.00 80.19 232 GLN A N 1
ATOM 1824 C CA . GLN A 1 232 ? -30.912 7.773 24.987 1.00 80.19 232 GLN A CA 1
ATOM 1825 C C . GLN A 1 232 ? -31.702 7.921 23.684 1.00 80.19 232 GLN A C 1
ATOM 1827 O O . GLN A 1 232 ? -31.213 8.546 22.742 1.00 80.19 232 GLN A O 1
ATOM 1832 N N . LEU A 1 233 ? -32.936 7.411 23.637 1.00 81.06 233 LEU A N 1
ATOM 1833 C CA . LEU A 1 233 ? -33.804 7.539 22.463 1.00 81.06 233 LEU A CA 1
ATOM 1834 C C . LEU A 1 233 ? -34.143 9.006 22.178 1.00 81.06 233 LEU A C 1
ATOM 1836 O O . LEU A 1 233 ? -34.001 9.464 21.043 1.00 81.06 233 LEU A O 1
ATOM 1840 N N . LYS A 1 234 ? -34.479 9.776 23.219 1.00 82.81 234 LYS A N 1
ATOM 1841 C CA . LYS A 1 234 ? -34.766 11.208 23.095 1.00 82.81 234 LYS A CA 1
ATOM 1842 C C . LYS A 1 234 ? -33.556 12.000 22.591 1.00 82.81 234 LYS A C 1
ATOM 1844 O O . LYS A 1 234 ? -33.716 12.852 21.721 1.00 82.81 234 LYS A O 1
ATOM 1849 N N . ASN A 1 235 ? -32.353 11.696 23.084 1.00 81.00 235 ASN A N 1
ATOM 1850 C CA . ASN A 1 235 ? -31.112 12.335 22.628 1.00 81.00 235 ASN A CA 1
ATOM 1851 C C . ASN A 1 235 ? -30.799 12.035 21.155 1.00 81.00 235 ASN A C 1
ATOM 1853 O O . ASN A 1 235 ? -30.186 12.859 20.484 1.00 81.00 235 ASN A O 1
ATOM 1857 N N . LYS A 1 236 ? -31.253 10.889 20.637 1.00 79.56 236 LYS A N 1
ATOM 1858 C CA . LYS A 1 236 ? -31.159 10.527 19.215 1.00 79.56 236 LYS A CA 1
ATOM 1859 C C . LYS A 1 236 ? -32.316 11.067 18.360 1.00 79.56 236 LYS A C 1
ATOM 1861 O O . LYS A 1 236 ? -32.422 10.712 17.192 1.00 79.56 236 LYS A O 1
ATOM 1866 N N . GLY A 1 237 ? -33.190 11.911 18.915 1.00 84.19 237 GLY A N 1
ATOM 1867 C CA . GLY A 1 237 ? -34.343 12.470 18.200 1.00 84.19 237 GLY A CA 1
ATOM 1868 C C . GLY A 1 237 ? -35.509 11.492 18.015 1.00 84.19 237 GLY A C 1
ATOM 1869 O O . GLY A 1 237 ? -36.438 11.788 17.267 1.00 84.19 237 GLY A O 1
ATOM 1870 N N . ILE A 1 238 ? -35.490 10.343 18.697 1.00 80.62 238 ILE A N 1
ATOM 1871 C CA . ILE A 1 238 ? -36.551 9.333 18.638 1.00 80.62 238 ILE A CA 1
ATOM 1872 C C . ILE A 1 238 ? -37.563 9.615 19.753 1.00 80.62 238 ILE A C 1
ATOM 1874 O O . ILE A 1 238 ? -37.221 9.645 20.936 1.00 80.62 238 ILE A O 1
ATOM 1878 N N . ILE A 1 239 ? -38.830 9.804 19.378 1.00 81.31 239 ILE A N 1
ATOM 1879 C CA . ILE A 1 239 ? -39.934 10.037 20.317 1.00 81.31 239 ILE A CA 1
ATOM 1880 C C . ILE A 1 239 ? -40.734 8.741 20.469 1.00 81.31 239 ILE A C 1
ATOM 1882 O O . ILE A 1 239 ? -41.415 8.306 19.541 1.00 81.31 239 ILE A O 1
ATOM 1886 N N . LEU A 1 240 ? -40.668 8.131 21.654 1.00 79.75 240 LEU A N 1
ATOM 1887 C CA . LEU A 1 240 ? -41.494 6.978 22.018 1.00 79.75 240 LEU A CA 1
ATOM 1888 C C . LEU A 1 240 ? -42.952 7.413 22.200 1.00 79.75 240 LEU A C 1
ATOM 1890 O O . LEU A 1 240 ? -43.256 8.181 23.109 1.00 79.75 240 LEU A O 1
ATOM 1894 N N . GLN A 1 241 ? -43.849 6.913 21.349 1.00 80.62 241 GLN A N 1
ATOM 1895 C CA . GLN A 1 241 ? -45.288 7.178 21.469 1.00 80.62 241 GLN A CA 1
ATOM 1896 C C . GLN A 1 241 ? -46.000 6.176 22.380 1.00 80.62 241 GLN A C 1
ATOM 1898 O O . GLN A 1 241 ? -46.813 6.573 23.207 1.00 80.62 241 GLN A O 1
ATOM 1903 N N . LYS A 1 242 ? -45.699 4.883 22.226 1.00 84.75 242 LYS A N 1
ATOM 1904 C CA . LYS A 1 242 ? -46.284 3.800 23.024 1.00 84.75 242 LYS A CA 1
ATOM 1905 C C . LYS A 1 242 ? -45.292 2.659 23.198 1.00 84.75 242 LYS A C 1
ATOM 1907 O O . LYS A 1 242 ? -44.449 2.435 22.329 1.00 84.75 242 LYS A O 1
ATOM 1912 N N . ILE A 1 243 ? -45.428 1.925 24.298 1.00 84.12 243 ILE A N 1
ATOM 1913 C CA . ILE A 1 243 ? -44.731 0.660 24.523 1.00 84.12 243 ILE A CA 1
ATOM 1914 C C . ILE A 1 243 ? -45.779 -0.441 24.634 1.00 84.12 243 ILE A C 1
ATOM 1916 O O . ILE A 1 243 ? -46.756 -0.309 25.366 1.00 84.12 243 ILE A O 1
ATOM 1920 N N . GLU A 1 244 ? -45.566 -1.531 23.908 1.00 88.12 244 GLU A N 1
ATOM 1921 C CA . GLU A 1 244 ? -46.430 -2.708 23.942 1.00 88.12 244 GLU A CA 1
ATOM 1922 C C . GLU A 1 244 ? -45.710 -3.872 24.621 1.00 88.12 244 GLU A C 1
ATOM 1924 O O . GLU A 1 244 ? -44.502 -4.064 24.458 1.00 88.12 244 GLU A O 1
ATOM 1929 N N . CYS A 1 245 ? -46.460 -4.670 25.376 1.00 87.50 245 CYS A N 1
ATOM 1930 C CA . CYS A 1 245 ? -45.948 -5.888 25.979 1.00 87.50 245 CYS A CA 1
ATOM 1931 C C . CYS A 1 245 ? -45.526 -6.881 24.885 1.00 87.50 245 CYS A C 1
ATOM 1933 O O . CYS A 1 245 ? -46.342 -7.213 24.025 1.00 87.50 245 CYS A O 1
ATOM 1935 N N . PRO A 1 246 ? -44.295 -7.422 24.919 1.00 83.56 246 PRO A N 1
ATOM 1936 C CA . PRO A 1 246 ? -43.839 -8.376 23.913 1.00 83.56 246 PRO A CA 1
ATOM 1937 C C . PRO A 1 246 ? -44.636 -9.688 23.919 1.00 83.56 246 PRO A C 1
ATOM 1939 O O . PRO A 1 246 ? -44.685 -10.355 22.891 1.00 83.56 246 PRO A O 1
ATOM 1942 N N . SER A 1 247 ? -45.264 -10.041 25.045 1.00 87.56 247 SER A N 1
ATOM 1943 C CA . SER A 1 247 ? -46.001 -11.298 25.218 1.00 87.56 247 SER A CA 1
ATOM 1944 C C . SER A 1 247 ? -47.457 -11.224 24.752 1.00 87.56 247 SER A C 1
ATOM 1946 O O . SER A 1 247 ? -47.994 -12.220 24.279 1.00 87.56 247 SER A O 1
ATOM 1948 N N . CYS A 1 248 ? -48.126 -10.077 24.922 1.00 91.38 248 CYS A N 1
ATOM 1949 C CA . CYS A 1 248 ? -49.571 -9.953 24.677 1.00 91.38 248 CYS A CA 1
ATOM 1950 C C . CYS A 1 248 ? -49.987 -8.708 23.881 1.00 91.38 248 CYS A C 1
ATOM 1952 O O . CYS A 1 248 ? -51.180 -8.490 23.688 1.00 91.38 248 CYS A O 1
ATOM 1954 N N . SER A 1 249 ? -49.033 -7.865 23.474 1.00 90.38 249 SER A N 1
ATOM 1955 C CA . SER A 1 249 ? -49.262 -6.573 22.806 1.00 90.38 249 SER A CA 1
ATOM 1956 C C . SER A 1 249 ? -50.112 -5.566 23.596 1.00 90.38 249 SER A C 1
ATOM 1958 O O . SER A 1 249 ? -50.488 -4.525 23.066 1.00 90.38 249 SER A O 1
ATOM 1960 N N . GLY A 1 250 ? -50.392 -5.836 24.876 1.00 89.12 250 GLY A N 1
ATOM 1961 C CA . GLY A 1 250 ? -51.076 -4.902 25.764 1.00 89.12 250 GLY A CA 1
ATOM 1962 C C . GLY A 1 250 ? -50.236 -3.653 26.032 1.00 89.12 250 GLY A C 1
ATOM 1963 O O . GLY A 1 250 ? -49.009 -3.725 26.114 1.00 89.12 250 GLY A O 1
ATOM 1964 N N . GLU A 1 251 ? -50.893 -2.508 26.181 1.00 90.56 251 GLU A N 1
ATOM 1965 C CA . GLU A 1 251 ? -50.229 -1.223 26.404 1.00 90.56 251 GLU A CA 1
ATOM 1966 C C . GLU A 1 251 ? -49.502 -1.192 27.760 1.00 90.56 251 GLU A C 1
ATOM 1968 O O . GLU A 1 251 ? -50.080 -1.461 28.815 1.00 90.56 251 GLU A O 1
ATOM 1973 N N . LEU A 1 252 ? -48.210 -0.870 27.744 1.00 88.62 252 LEU A N 1
ATOM 1974 C CA . LEU A 1 252 ? -47.396 -0.741 28.946 1.00 88.62 252 LEU A CA 1
ATOM 1975 C C . LEU A 1 252 ? -47.173 0.733 29.267 1.00 88.62 252 LEU A C 1
ATOM 1977 O O . LEU A 1 252 ? -46.626 1.488 28.464 1.00 88.62 252 LEU A O 1
ATOM 1981 N N . ALA A 1 253 ? -47.546 1.123 30.486 1.00 85.75 253 ALA A N 1
ATOM 1982 C CA . ALA A 1 253 ? -47.144 2.410 31.031 1.00 85.75 253 ALA A CA 1
ATOM 1983 C C . ALA A 1 253 ? -45.633 2.393 31.278 1.00 85.75 253 ALA A C 1
ATOM 1985 O O . ALA A 1 253 ? -45.122 1.493 31.943 1.00 85.75 253 ALA A O 1
ATOM 1986 N N . LEU A 1 254 ? -44.925 3.380 30.740 1.00 81.75 254 LEU A N 1
ATOM 1987 C CA . LEU A 1 254 ? -43.481 3.482 30.893 1.00 81.75 254 LEU A CA 1
ATOM 1988 C C . LEU A 1 254 ? -43.160 3.834 32.357 1.00 81.75 254 LEU A C 1
ATOM 1990 O O . LEU A 1 254 ? -43.662 4.847 32.849 1.00 81.75 254 LEU A O 1
ATOM 1994 N N . PRO A 1 255 ? -42.395 3.004 33.085 1.00 82.38 255 PRO A N 1
ATOM 1995 C CA . PRO A 1 255 ? -42.122 3.262 34.492 1.00 82.38 255 PRO A CA 1
ATOM 1996 C C . PRO A 1 255 ? -41.117 4.411 34.646 1.00 82.38 255 PRO A C 1
ATOM 1998 O O . PRO A 1 255 ? -40.229 4.588 33.814 1.00 82.38 255 PRO A O 1
ATOM 2001 N N . GLU A 1 256 ? -41.226 5.175 35.737 1.00 77.44 256 GLU A N 1
ATOM 2002 C CA . GLU A 1 256 ? -40.309 6.292 36.032 1.00 77.44 256 GLU A CA 1
ATOM 2003 C C . GLU A 1 256 ? -38.861 5.823 36.282 1.00 77.44 256 GLU A C 1
ATOM 2005 O O . GLU A 1 256 ? -37.918 6.599 36.117 1.00 77.44 256 GLU A O 1
ATOM 2010 N N . GLY A 1 257 ? -38.678 4.538 36.614 1.00 79.88 257 GLY A N 1
ATOM 2011 C CA . GLY A 1 257 ? -37.383 3.871 36.719 1.00 79.88 257 GLY A CA 1
ATOM 2012 C C . GLY A 1 257 ? -37.491 2.370 36.991 1.00 79.88 257 GLY A C 1
ATOM 2013 O O . GLY A 1 257 ? -38.585 1.817 37.108 1.00 79.88 257 GLY A O 1
ATOM 2014 N N . GLY A 1 258 ? -36.335 1.710 37.084 1.00 82.25 258 GLY A N 1
ATOM 2015 C CA . GLY A 1 258 ? -36.220 0.264 37.300 1.00 82.25 258 GLY A CA 1
ATOM 2016 C C . GLY A 1 258 ? -35.911 -0.534 36.028 1.00 82.25 258 GLY A C 1
ATOM 2017 O O . GLY A 1 258 ? -36.026 -0.035 34.910 1.00 82.25 258 GLY A O 1
ATOM 2018 N N . ALA A 1 259 ? -35.488 -1.788 36.211 1.00 84.75 259 ALA A N 1
ATOM 2019 C CA . ALA A 1 259 ? -35.063 -2.681 35.124 1.00 84.75 259 ALA A CA 1
ATOM 2020 C C . ALA A 1 259 ? -36.183 -3.597 34.593 1.00 84.75 259 ALA A C 1
ATOM 2022 O O . ALA A 1 259 ? -35.999 -4.276 33.582 1.00 84.75 259 ALA A O 1
ATOM 2023 N N . SER A 1 260 ? -37.333 -3.647 35.272 1.00 88.25 260 SER A N 1
AT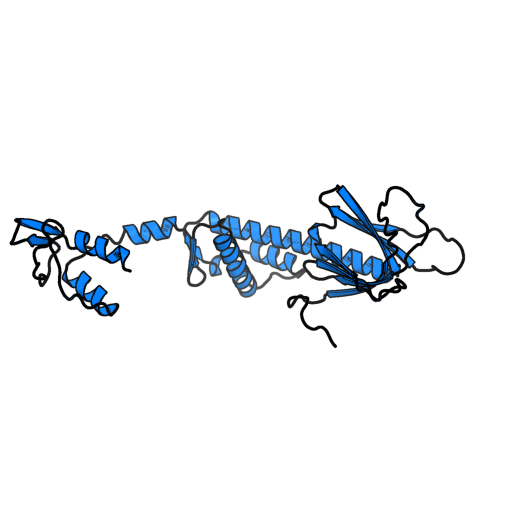OM 2024 C CA . SER A 1 260 ? -38.450 -4.525 34.914 1.00 88.25 260 SER A CA 1
ATOM 2025 C C . SER A 1 260 ? -39.807 -3.920 35.265 1.00 88.25 260 SER A C 1
ATOM 2027 O O . SER A 1 260 ? -39.938 -3.242 36.283 1.00 88.25 260 SER A O 1
ATOM 2029 N N . ILE A 1 261 ? -40.825 -4.232 34.466 1.00 91.38 261 ILE A N 1
ATOM 2030 C CA . ILE A 1 261 ? -42.230 -3.891 34.706 1.00 91.38 261 ILE A CA 1
ATOM 2031 C C . ILE A 1 261 ? -43.101 -5.134 34.519 1.00 91.38 261 ILE A C 1
ATOM 2033 O O . ILE A 1 261 ? -42.853 -5.939 33.628 1.00 91.38 261 ILE A O 1
ATOM 2037 N N . VAL A 1 262 ? -44.131 -5.302 35.346 1.00 91.75 262 VAL A N 1
ATOM 2038 C CA . VAL A 1 262 ? -45.109 -6.390 35.187 1.00 91.75 262 VAL A CA 1
ATOM 2039 C C . VAL A 1 262 ? -46.272 -5.902 34.325 1.00 91.75 262 VAL A C 1
ATOM 2041 O O . VAL A 1 262 ? -46.854 -4.847 34.590 1.00 91.75 262 VAL A O 1
ATOM 2044 N N . CYS A 1 263 ? -46.614 -6.655 33.279 1.00 92.50 263 CYS A N 1
ATOM 2045 C CA . CYS A 1 263 ? -47.740 -6.333 32.410 1.00 92.50 263 CYS A CA 1
ATOM 2046 C C . CYS A 1 263 ? -49.076 -6.557 33.128 1.00 92.50 263 CYS A C 1
ATOM 2048 O O . CYS A 1 263 ? -49.354 -7.660 33.578 1.00 92.50 263 CYS A O 1
ATOM 2050 N N . LYS A 1 264 ? -49.957 -5.551 33.141 1.00 93.56 264 LYS A N 1
ATOM 2051 C CA . LYS A 1 264 ? -51.288 -5.645 33.775 1.00 93.56 264 LYS A CA 1
ATOM 2052 C C . LYS A 1 264 ? -52.280 -6.570 33.052 1.00 93.56 264 LYS A C 1
ATOM 2054 O O . LYS A 1 264 ? -53.352 -6.826 33.587 1.00 93.56 264 LYS A O 1
ATOM 2059 N N . PHE A 1 265 ? -51.970 -6.997 31.826 1.00 93.19 265 PHE A N 1
ATOM 2060 C CA . PHE A 1 265 ? -52.885 -7.776 30.982 1.00 93.19 265 PHE A CA 1
ATOM 2061 C C . PHE A 1 265 ? -52.601 -9.280 30.998 1.00 93.19 265 PHE A C 1
ATOM 2063 O O . PHE A 1 265 ? -53.525 -10.070 30.841 1.00 93.19 265 PHE A O 1
ATOM 2070 N N . CYS A 1 266 ? -51.335 -9.677 31.139 1.00 93.75 266 CYS A N 1
ATOM 2071 C CA . CYS A 1 266 ? -50.916 -11.082 31.089 1.00 93.75 266 CYS A CA 1
ATOM 2072 C C . CYS A 1 266 ? -49.960 -11.481 32.220 1.00 93.75 266 CYS A C 1
ATOM 2074 O O . CYS A 1 266 ? -49.416 -12.581 32.182 1.00 93.75 266 CYS A O 1
ATOM 2076 N N . ASP A 1 267 ? -49.703 -10.577 33.171 1.00 94.12 267 ASP A N 1
ATOM 2077 C CA . ASP A 1 267 ? -48.807 -10.758 34.319 1.00 94.12 267 ASP A CA 1
ATOM 2078 C C . ASP A 1 267 ? -47.352 -11.123 33.973 1.00 94.12 267 ASP A C 1
ATOM 2080 O O . ASP A 1 267 ? -46.559 -11.456 34.853 1.00 94.12 267 ASP A O 1
ATOM 2084 N N . SER A 1 268 ? -46.944 -11.014 32.702 1.00 92.31 268 SER A N 1
ATOM 2085 C CA . SER A 1 268 ? -45.554 -11.255 32.317 1.00 92.31 268 SER A CA 1
ATOM 2086 C C . SER A 1 268 ? -44.655 -10.101 32.762 1.00 92.31 268 SER A C 1
ATOM 2088 O O . SER A 1 268 ? -44.959 -8.934 32.486 1.00 92.31 268 SER A O 1
ATOM 2090 N N . THR A 1 269 ? -43.518 -10.428 33.370 1.00 91.62 269 THR A N 1
ATOM 2091 C CA . THR A 1 269 ? -42.436 -9.474 33.633 1.00 91.62 269 THR A CA 1
ATOM 2092 C C . 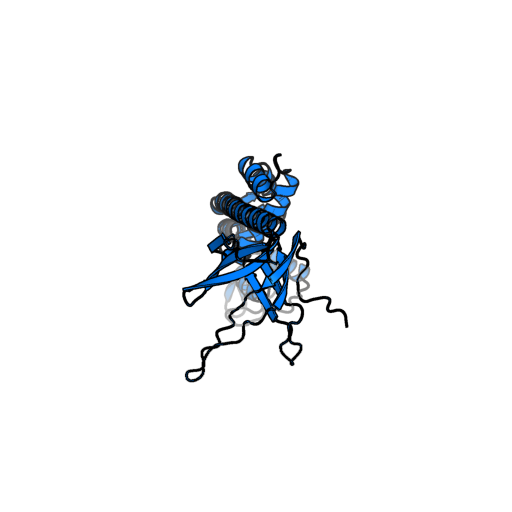THR A 1 269 ? -41.718 -9.136 32.330 1.00 91.62 269 THR A C 1
ATOM 2094 O O . THR A 1 269 ? -41.278 -10.027 31.612 1.00 91.62 269 THR A O 1
ATOM 2097 N N . VAL A 1 270 ? -41.611 -7.847 32.029 1.00 88.94 270 VAL A N 1
ATOM 2098 C CA . VAL A 1 270 ? -40.925 -7.303 30.855 1.00 88.94 270 VAL A CA 1
ATOM 2099 C C . VAL A 1 270 ? -39.692 -6.558 31.332 1.00 88.94 270 VAL A C 1
ATOM 2101 O O . VAL A 1 270 ? -39.807 -5.660 32.172 1.00 88.94 270 VAL A O 1
ATOM 2104 N N . HIS A 1 271 ? -38.524 -6.908 30.803 1.00 89.00 271 HIS A N 1
ATOM 2105 C CA . HIS A 1 271 ? -37.274 -6.244 31.148 1.00 89.00 271 HIS A CA 1
ATOM 2106 C C . HIS A 1 271 ? -36.955 -5.117 30.166 1.00 89.00 271 HIS A C 1
ATOM 2108 O O . HIS A 1 271 ? -37.274 -5.181 28.979 1.00 89.00 271 HIS A O 1
ATOM 2114 N N . ALA A 1 272 ? -36.285 -4.073 30.651 1.00 84.19 272 ALA A N 1
ATOM 2115 C CA . ALA A 1 272 ? -35.832 -2.974 29.800 1.00 84.19 272 ALA A CA 1
ATOM 2116 C C . ALA A 1 272 ? -34.845 -3.450 28.712 1.00 84.19 272 ALA A C 1
ATOM 2118 O O . ALA A 1 272 ? -34.833 -2.902 27.610 1.00 84.19 272 ALA A O 1
ATOM 2119 N N . THR A 1 273 ? -34.088 -4.520 28.978 1.00 80.06 273 THR A N 1
ATOM 2120 C CA . THR A 1 273 ? -33.228 -5.206 27.999 1.00 80.06 273 THR A CA 1
ATOM 2121 C C . THR A 1 273 ? -34.014 -5.801 26.833 1.00 80.06 273 THR A C 1
ATOM 2123 O O . THR A 1 273 ? -33.587 -5.667 25.691 1.00 80.06 273 THR A O 1
ATOM 2126 N N . ASP A 1 274 ? -35.190 -6.384 27.087 1.00 79.31 274 ASP A N 1
ATOM 2127 C CA . ASP A 1 274 ? -36.030 -6.987 26.039 1.00 79.31 274 ASP A CA 1
ATOM 2128 C C . ASP A 1 274 ? -36.529 -5.924 25.053 1.00 79.31 274 ASP A C 1
ATOM 2130 O O . ASP A 1 274 ? -36.671 -6.163 23.853 1.00 79.31 274 ASP A O 1
ATOM 2134 N N . ILE A 1 275 ? -36.785 -4.722 25.572 1.00 78.25 275 ILE A N 1
ATOM 2135 C CA . ILE A 1 275 ? -37.169 -3.560 24.778 1.00 78.25 275 ILE A CA 1
ATOM 2136 C C . ILE A 1 275 ? -35.958 -3.008 24.017 1.00 78.25 275 ILE A C 1
ATOM 2138 O O . ILE A 1 275 ? -36.065 -2.728 22.823 1.00 78.25 275 ILE A O 1
ATOM 2142 N N . PHE A 1 276 ? -34.803 -2.886 24.676 1.00 79.56 276 PHE A N 1
ATOM 2143 C CA . PHE A 1 276 ? -33.564 -2.417 24.055 1.00 79.56 276 PHE A CA 1
ATOM 2144 C C . PHE A 1 276 ? -33.137 -3.273 22.860 1.00 79.56 276 PHE A C 1
ATOM 2146 O O . PHE A 1 276 ? -32.820 -2.720 21.810 1.00 79.56 276 PHE A O 1
ATOM 2153 N N . GLU A 1 277 ? -33.189 -4.601 22.975 1.00 76.38 277 GLU A N 1
ATOM 2154 C CA . GLU A 1 277 ? -32.829 -5.509 21.877 1.00 76.38 277 GLU A CA 1
ATOM 2155 C C . GLU A 1 277 ? -33.712 -5.297 20.638 1.00 76.38 277 GLU A C 1
ATOM 2157 O O . GLU A 1 277 ? -33.219 -5.320 19.510 1.00 76.38 277 GLU A O 1
ATOM 2162 N N . LYS A 1 278 ? -35.002 -4.975 20.818 1.00 76.44 278 LYS A N 1
ATOM 2163 C CA . LYS A 1 278 ? -35.876 -4.606 19.691 1.00 76.44 278 LYS A CA 1
ATOM 2164 C C . LYS A 1 278 ? -35.485 -3.276 19.045 1.00 76.44 278 LYS A C 1
ATOM 2166 O O . LYS A 1 278 ? -35.617 -3.132 17.833 1.00 76.44 278 LYS A O 1
ATOM 2171 N N . PHE A 1 279 ? -35.005 -2.312 19.829 1.00 71.81 279 PHE A N 1
ATOM 2172 C CA . PHE A 1 279 ? -34.542 -1.022 19.311 1.00 71.81 279 PHE A CA 1
ATOM 2173 C C . PHE A 1 279 ? -33.160 -1.086 18.674 1.00 71.81 279 PHE A C 1
ATOM 2175 O O . PHE A 1 279 ? -32.887 -0.302 17.772 1.00 71.81 279 PHE A O 1
ATOM 2182 N N . LYS A 1 280 ? -32.301 -2.018 19.090 1.00 69.31 280 LYS A N 1
ATOM 2183 C CA . LYS A 1 280 ? -30.974 -2.211 18.497 1.00 69.31 280 LYS A CA 1
ATOM 2184 C C . LYS A 1 280 ? -31.049 -2.526 17.000 1.00 69.31 280 LYS A C 1
ATOM 2186 O O . LYS A 1 280 ? -30.164 -2.127 16.264 1.00 69.31 280 LYS A O 1
ATOM 2191 N N . ALA A 1 281 ? -32.123 -3.173 16.544 1.00 64.50 281 ALA A N 1
ATOM 2192 C CA . ALA A 1 281 ? -32.379 -3.410 15.121 1.00 64.50 281 ALA A CA 1
ATOM 2193 C C . ALA A 1 281 ? -32.787 -2.145 14.332 1.00 64.50 281 ALA A C 1
ATOM 2195 O O . ALA A 1 281 ? -32.845 -2.186 13.106 1.00 64.50 281 ALA A O 1
ATOM 2196 N N . LEU A 1 282 ? -33.115 -1.048 15.021 1.00 59.12 282 LEU A N 1
ATOM 2197 C CA . LEU A 1 282 ? -33.552 0.229 14.443 1.00 59.12 282 LEU A CA 1
ATOM 2198 C C . LEU A 1 282 ? -32.483 1.333 14.550 1.00 59.12 282 LEU A C 1
ATOM 2200 O O . LEU A 1 282 ? -32.723 2.443 14.073 1.00 59.12 282 LEU A O 1
ATOM 2204 N N . LEU A 1 283 ? -31.354 1.054 15.213 1.00 54.38 283 LEU A N 1
ATOM 2205 C CA . LEU A 1 283 ? -30.219 1.960 15.431 1.00 54.38 283 LEU A CA 1
ATOM 2206 C C . LEU A 1 283 ? -29.039 1.577 14.542 1.00 54.38 283 LEU A C 1
ATOM 2208 O O . LEU A 1 283 ? -28.320 2.522 14.153 1.00 54.38 283 LEU A O 1
#

Radius of gyration: 32.8 Å; Cα contacts (8 Å, |Δi|>4): 407; chains: 1; bounding box: 82×38×83 Å